Protein AF-A0A0C2GFQ8-F1 (afdb_monomer_lite)

Foldseek 3Di:
DDCVVPVCCVVCVCVPVVDDDDPLDPDDDPVVVVVVVVVVVVVVQLCDDQDPPDDPVSNVSSVVLVVLVPVVVCVVPVLVVLQVLQVQLQHACQQCPPNRDFDPDALLLSLLSNCQPPVQAQQQKGWDWAQDPVGSVDTAIEIEHGQALLRFLVQLVVPCPRPSNVVSLVVQLVVSVVSPGDNVSSNVLSVLLSVLSSQLSVQHDHPVVLPPVVLQFAKDQQLCVCVLQVLDNVVSNVCSNCPVPDDDDSRGIYTYGRSSSSNRVSVVRSPDPSSSSSNSSSSSSVSVVVVVSCVSPSD

Structure (mmCIF, N/CA/C/O backbone):
data_AF-A0A0C2GFQ8-F1
#
_entry.id   AF-A0A0C2GFQ8-F1
#
loop_
_atom_site.group_PDB
_atom_site.id
_atom_site.type_symbol
_atom_site.label_atom_id
_atom_site.label_alt_id
_atom_site.label_comp_id
_atom_site.label_asym_id
_atom_site.label_entity_id
_atom_site.label_seq_id
_atom_site.pdbx_PDB_ins_code
_atom_site.Cartn_x
_atom_site.Cartn_y
_atom_site.Cartn_z
_atom_site.occupancy
_atom_site.B_iso_or_equiv
_atom_site.auth_seq_id
_atom_site.auth_comp_id
_atom_site.auth_asym_id
_atom_site.auth_atom_id
_atom_site.pdbx_PDB_model_num
ATOM 1 N N . MET A 1 1 ? -6.581 -13.246 -45.628 1.00 82.62 1 MET A N 1
ATOM 2 C CA . MET A 1 1 ? -6.744 -11.824 -45.284 1.00 82.62 1 MET A CA 1
ATOM 3 C C . MET A 1 1 ? -5.742 -11.024 -46.081 1.00 82.62 1 MET A C 1
ATOM 5 O O . MET A 1 1 ? -4.607 -11.477 -46.188 1.00 82.62 1 MET A O 1
ATOM 9 N N . ASP A 1 2 ? -6.171 -9.918 -46.681 1.00 93.44 2 ASP A N 1
ATOM 10 C CA . ASP A 1 2 ? -5.283 -8.960 -47.343 1.00 93.44 2 ASP A CA 1
ATOM 11 C C . ASP A 1 2 ? -4.665 -8.033 -46.271 1.00 93.44 2 ASP A C 1
ATOM 13 O O . ASP A 1 2 ? -5.411 -7.505 -45.442 1.00 93.44 2 ASP A O 1
ATOM 17 N N . PRO A 1 3 ? -3.332 -7.838 -46.230 1.00 93.19 3 PRO A N 1
ATOM 18 C CA . PRO A 1 3 ? -2.692 -6.926 -45.278 1.00 93.19 3 PRO A CA 1
ATOM 19 C C . PRO A 1 3 ? -3.128 -5.458 -45.409 1.00 93.19 3 PRO A C 1
ATOM 21 O O . PRO A 1 3 ? -2.972 -4.710 -44.444 1.00 93.19 3 PRO A O 1
ATOM 24 N N . CYS A 1 4 ? -3.630 -5.027 -46.571 1.00 95.88 4 CYS A N 1
ATOM 25 C CA . CYS A 1 4 ? -4.141 -3.671 -46.782 1.00 95.88 4 CYS A CA 1
ATOM 26 C C . CYS A 1 4 ? -5.533 -3.452 -46.169 1.00 95.88 4 CYS A C 1
ATOM 28 O O . CYS A 1 4 ? -5.876 -2.307 -45.878 1.00 95.88 4 CYS A O 1
ATOM 30 N N . ASP A 1 5 ? -6.290 -4.529 -45.941 1.00 96.31 5 ASP A N 1
ATOM 31 C CA . ASP A 1 5 ? -7.620 -4.481 -45.327 1.00 96.31 5 ASP A CA 1
ATOM 32 C C . ASP A 1 5 ? -7.548 -4.699 -43.809 1.00 96.31 5 ASP A C 1
ATOM 34 O O . ASP A 1 5 ? -8.150 -3.953 -43.038 1.00 96.31 5 ASP A O 1
ATOM 38 N N . ASP A 1 6 ? -6.783 -5.704 -43.367 1.00 94.56 6 ASP A N 1
ATOM 39 C CA . ASP A 1 6 ? -6.563 -6.000 -41.950 1.00 94.56 6 ASP A CA 1
ATOM 40 C C . ASP A 1 6 ? -5.174 -6.615 -41.736 1.00 94.56 6 ASP A C 1
ATOM 42 O O . ASP A 1 6 ? -4.952 -7.831 -41.819 1.00 94.56 6 ASP A O 1
ATOM 46 N N . PHE A 1 7 ? -4.209 -5.743 -41.443 1.00 95.25 7 PHE A N 1
ATOM 47 C CA . PHE A 1 7 ? -2.838 -6.162 -41.183 1.00 95.25 7 PHE A CA 1
ATOM 48 C C . PHE A 1 7 ? -2.714 -7.032 -39.923 1.00 95.25 7 PHE A C 1
ATOM 50 O O . PHE A 1 7 ? -1.839 -7.902 -39.865 1.00 95.25 7 PHE A O 1
ATOM 57 N N . TYR A 1 8 ? -3.574 -6.821 -38.917 1.00 91.88 8 TYR A N 1
ATOM 58 C CA . TYR A 1 8 ? -3.540 -7.614 -37.692 1.00 91.88 8 TYR A CA 1
ATOM 59 C C . TYR A 1 8 ? -3.922 -9.058 -37.992 1.00 91.88 8 TYR A C 1
ATOM 61 O O . TYR A 1 8 ? -3.174 -9.963 -37.634 1.00 91.88 8 TYR A O 1
ATOM 69 N N . GLU A 1 9 ? -5.026 -9.291 -38.695 1.00 91.50 9 GLU A N 1
ATOM 70 C CA . GLU A 1 9 ? -5.472 -10.651 -38.996 1.00 91.50 9 GLU A CA 1
ATOM 71 C C . GLU A 1 9 ? -4.546 -11.345 -40.007 1.00 91.50 9 GLU A C 1
ATOM 73 O O . GLU A 1 9 ? -4.273 -12.540 -39.882 1.00 91.50 9 GLU A O 1
ATOM 78 N N . PHE A 1 10 ? -3.969 -10.596 -40.957 1.00 93.19 10 PHE A N 1
ATOM 79 C CA . PHE A 1 10 ? -2.916 -11.107 -41.841 1.00 93.19 10 PHE A CA 1
ATOM 80 C C . PHE A 1 10 ? -1.694 -11.624 -41.060 1.00 93.19 10 PHE A C 1
ATOM 82 O O . PHE A 1 10 ? -1.206 -12.723 -41.335 1.00 93.19 10 PHE A O 1
ATOM 89 N N . ALA A 1 11 ? -1.199 -10.854 -40.087 1.00 91.44 11 ALA A N 1
ATOM 90 C CA . ALA A 1 11 ? 0.017 -11.190 -39.345 1.00 91.44 11 ALA A CA 1
ATOM 91 C C . ALA A 1 11 ? -0.225 -12.144 -38.157 1.00 91.44 11 ALA A C 1
ATOM 93 O O . ALA A 1 11 ? 0.612 -12.999 -37.859 1.00 91.44 11 ALA A O 1
ATOM 94 N N . CYS A 1 12 ? -1.356 -11.995 -37.468 1.00 88.75 12 CYS A N 1
ATOM 95 C CA . CYS A 1 12 ? -1.638 -12.590 -36.161 1.00 88.75 12 CYS A CA 1
ATOM 96 C C . CYS A 1 12 ? -2.892 -13.471 -36.131 1.00 88.75 12 CYS A C 1
ATOM 98 O O . CYS A 1 12 ? -3.077 -14.158 -35.128 1.00 88.75 12 CYS A O 1
ATOM 100 N N . GLY A 1 13 ? -3.723 -13.518 -37.178 1.00 86.31 13 GLY A N 1
ATOM 101 C CA . GLY A 1 13 ? -5.008 -14.241 -37.148 1.00 86.31 13 GLY A CA 1
ATOM 102 C C . GLY A 1 13 ? -4.874 -15.724 -36.787 1.00 86.31 13 GLY A C 1
ATOM 103 O O . GLY A 1 13 ? -5.677 -16.297 -36.054 1.00 86.31 13 GLY A O 1
ATOM 104 N N . ASN A 1 14 ? -3.751 -16.341 -37.166 1.00 85.69 14 ASN A N 1
ATOM 105 C CA . ASN A 1 14 ? -3.448 -17.731 -36.815 1.00 85.69 14 ASN A CA 1
ATOM 106 C C . ASN A 1 14 ? -2.890 -17.934 -35.392 1.00 85.69 14 ASN A C 1
ATOM 108 O O . ASN A 1 14 ? -2.763 -19.075 -34.941 1.00 85.69 14 ASN A O 1
ATOM 112 N N . TYR A 1 15 ? -2.528 -16.869 -34.671 1.00 82.44 15 TYR A N 1
ATOM 113 C CA . TYR A 1 15 ? -1.931 -16.961 -33.334 1.00 82.44 15 TYR A CA 1
ATOM 114 C C . TYR A 1 15 ? -2.913 -17.547 -32.310 1.00 82.44 15 TYR A C 1
ATOM 116 O O . TYR A 1 15 ? -2.527 -18.412 -31.519 1.00 82.44 15 TYR A O 1
ATOM 124 N N . GLY A 1 16 ? -4.180 -17.116 -32.354 1.00 69.88 16 GLY A N 1
ATOM 125 C CA . GLY A 1 16 ? -5.238 -17.595 -31.459 1.00 69.88 16 GLY A CA 1
ATOM 126 C C . GLY A 1 16 ? -5.739 -19.005 -31.787 1.00 69.88 16 GLY A C 1
ATOM 127 O O . GLY A 1 16 ? -6.073 -19.757 -30.875 1.00 69.88 16 GLY A O 1
ATOM 128 N N . LEU A 1 17 ? -5.717 -19.403 -33.067 1.00 68.88 17 LEU A N 1
ATOM 129 C CA . LEU A 1 17 ? -6.305 -20.667 -33.545 1.00 68.88 17 LEU A CA 1
ATOM 130 C C . LEU A 1 17 ? -5.652 -21.928 -32.955 1.00 68.88 17 LEU A C 1
ATOM 132 O O . LEU A 1 17 ? -6.301 -22.962 -32.849 1.00 68.88 17 LEU A O 1
ATOM 136 N N . ASN A 1 18 ? -4.388 -21.844 -32.530 1.00 60.41 18 ASN A N 1
ATOM 137 C CA . ASN A 1 18 ? -3.635 -22.981 -31.985 1.00 60.41 18 ASN A CA 1
ATOM 138 C C . ASN A 1 18 ? -3.271 -22.821 -30.500 1.00 60.41 18 ASN A C 1
ATOM 140 O O . ASN A 1 18 ? -2.428 -23.558 -29.978 1.00 60.41 18 ASN A O 1
ATOM 144 N N . ARG A 1 19 ? -3.835 -21.821 -29.810 1.00 66.06 19 ARG A N 1
ATOM 145 C CA . ARG A 1 19 ? -3.417 -21.446 -28.454 1.00 66.06 19 ARG A CA 1
ATOM 146 C C . ARG A 1 19 ? -4.612 -21.053 -27.596 1.00 66.06 19 ARG A C 1
ATOM 148 O O . ARG A 1 19 ? -4.921 -19.877 -27.457 1.00 66.06 19 ARG A O 1
ATOM 155 N N . ASN A 1 20 ? -5.201 -22.041 -26.923 1.00 71.31 20 ASN A N 1
ATOM 156 C CA . ASN A 1 20 ? -6.207 -21.784 -25.893 1.00 71.31 20 ASN A CA 1
ATOM 157 C C . ASN A 1 20 ? -5.638 -20.860 -24.806 1.00 71.31 20 ASN A C 1
ATOM 159 O O . ASN A 1 20 ? -4.473 -20.998 -24.400 1.00 71.31 20 ASN A O 1
ATOM 163 N N . LEU A 1 21 ? -6.467 -19.920 -24.350 1.00 74.44 21 LEU A N 1
ATOM 164 C CA . LEU A 1 21 ? -6.204 -19.111 -23.167 1.00 74.44 21 LEU A CA 1
ATOM 165 C C . LEU A 1 21 ? -6.321 -20.029 -21.938 1.00 74.44 21 LEU A C 1
ATOM 167 O O . LEU A 1 21 ? -7.395 -20.589 -21.714 1.00 74.44 21 LEU A O 1
ATOM 171 N N . PRO A 1 22 ? -5.239 -20.260 -21.171 1.00 72.56 22 PRO A N 1
ATOM 172 C CA . PRO A 1 22 ? -5.330 -21.054 -19.951 1.00 72.56 22 PRO A CA 1
ATOM 173 C C . PRO A 1 22 ? -6.287 -20.398 -18.954 1.00 72.56 22 PRO A C 1
ATOM 175 O O . PRO A 1 22 ? -6.273 -19.178 -18.823 1.00 72.56 22 PRO A O 1
ATOM 178 N N . ALA A 1 23 ? -7.041 -21.196 -18.192 1.00 73.25 23 ALA A N 1
ATOM 179 C CA . ALA A 1 23 ? -7.966 -20.682 -17.175 1.00 73.25 23 ALA A CA 1
ATOM 180 C C . ALA A 1 23 ? -7.279 -19.801 -16.111 1.00 73.25 23 ALA A C 1
ATOM 182 O O . ALA A 1 23 ? -7.913 -18.935 -15.522 1.00 73.25 23 ALA A O 1
ATOM 183 N N . SER A 1 24 ? -5.975 -19.994 -15.892 1.00 71.44 24 SER A N 1
ATOM 184 C CA . SER A 1 24 ? -5.165 -19.205 -14.960 1.00 71.44 24 SER A CA 1
ATOM 185 C C . SER A 1 24 ? -4.682 -17.860 -15.512 1.00 71.44 24 SER A C 1
ATOM 187 O O . SER A 1 24 ? -4.006 -17.126 -14.793 1.00 71.44 24 SER A O 1
ATOM 189 N N . LYS A 1 25 ? -4.963 -17.521 -16.780 1.00 68.88 25 LYS A N 1
ATOM 190 C CA . LYS A 1 25 ? -4.479 -16.283 -17.405 1.00 68.88 25 LYS A CA 1
ATOM 191 C C . LYS A 1 25 ? -5.630 -15.445 -17.961 1.00 68.88 25 LYS A C 1
ATOM 193 O O . LYS A 1 25 ? -6.408 -15.957 -18.759 1.00 68.88 25 LYS A O 1
ATOM 198 N N . PRO A 1 26 ? -5.693 -14.140 -17.638 1.00 70.62 26 PRO A N 1
ATOM 199 C CA . PRO A 1 26 ? -6.724 -13.254 -18.177 1.00 70.62 26 PRO A CA 1
ATOM 200 C C . PRO A 1 26 ? -6.470 -12.883 -19.647 1.00 70.62 26 PRO A C 1
ATOM 202 O O . PRO A 1 26 ? -7.397 -12.521 -20.362 1.00 70.62 26 PRO A O 1
ATOM 205 N N . LEU A 1 27 ? -5.215 -12.967 -20.107 1.00 74.50 27 LEU A N 1
ATOM 206 C CA . LEU A 1 27 ? -4.805 -12.627 -21.468 1.00 74.50 27 LEU A CA 1
ATOM 207 C C . LEU A 1 27 ? -3.609 -13.485 -21.903 1.00 74.50 27 LEU A C 1
ATOM 209 O O . LEU A 1 27 ? -2.791 -13.905 -21.079 1.00 74.50 27 LEU A O 1
ATOM 213 N N . ARG A 1 28 ? -3.477 -13.717 -23.214 1.00 77.00 28 ARG A N 1
ATOM 214 C CA . ARG A 1 28 ? -2.318 -14.382 -23.816 1.00 77.00 28 ARG A CA 1
ATOM 215 C C . ARG A 1 28 ? -1.833 -13.631 -25.052 1.00 77.00 28 ARG A C 1
ATOM 217 O O . ARG A 1 28 ? -2.548 -13.499 -26.033 1.00 77.00 28 ARG A O 1
ATOM 224 N N . HIS A 1 29 ? -0.575 -13.215 -25.025 1.00 82.31 29 HIS A N 1
ATOM 225 C CA . HIS A 1 29 ? 0.145 -12.585 -26.138 1.00 82.31 29 HIS A CA 1
ATOM 226 C C . HIS A 1 29 ? 1.604 -13.068 -26.175 1.00 82.31 29 HIS A C 1
ATOM 228 O O . HIS A 1 29 ? 2.063 -13.751 -25.256 1.00 82.31 29 HIS A O 1
ATOM 234 N N . THR A 1 30 ? 2.349 -12.727 -27.226 1.00 85.62 30 THR A N 1
ATOM 235 C CA . THR A 1 30 ? 3.708 -13.249 -27.464 1.00 85.62 30 THR A CA 1
ATOM 236 C C . THR A 1 30 ? 4.657 -12.997 -26.291 1.00 85.62 30 THR A C 1
ATOM 238 O O . THR A 1 30 ? 5.363 -13.912 -25.872 1.00 85.62 30 THR A O 1
ATOM 241 N N . ILE A 1 31 ? 4.614 -11.804 -25.688 1.00 85.94 31 ILE A N 1
ATOM 242 C CA . ILE A 1 31 ? 5.404 -11.478 -24.487 1.00 85.94 31 ILE A CA 1
ATOM 243 C C . ILE A 1 31 ? 5.050 -12.418 -23.321 1.00 85.94 31 ILE A C 1
ATOM 245 O O . ILE A 1 31 ? 5.955 -12.955 -22.688 1.00 85.94 31 ILE A O 1
ATOM 249 N N . SER A 1 32 ? 3.763 -12.705 -23.084 1.00 82.69 32 SER A N 1
ATOM 250 C CA . SER A 1 32 ? 3.337 -13.630 -22.019 1.00 82.69 32 SER A CA 1
ATOM 251 C C . SER A 1 32 ? 3.800 -15.077 -22.259 1.00 82.69 32 SER A C 1
ATOM 253 O O . SER A 1 32 ? 4.067 -15.817 -21.309 1.00 82.69 32 SER A O 1
ATOM 255 N N . ASP A 1 33 ? 3.929 -15.489 -23.526 1.00 84.69 33 ASP A N 1
ATOM 256 C CA . ASP A 1 33 ? 4.462 -16.803 -23.895 1.00 84.69 33 ASP A CA 1
ATOM 257 C C . ASP A 1 33 ? 5.981 -16.869 -23.684 1.00 84.69 33 ASP A C 1
ATOM 259 O O . ASP A 1 33 ? 6.489 -17.877 -23.188 1.00 84.69 33 ASP A O 1
ATOM 263 N N . VAL A 1 34 ? 6.707 -15.797 -24.023 1.00 88.75 34 VAL A N 1
ATOM 264 C CA . VAL A 1 34 ? 8.148 -15.674 -23.752 1.00 88.75 34 VAL A CA 1
ATOM 265 C C . VAL A 1 34 ? 8.408 -15.685 -22.246 1.00 88.75 34 VAL A C 1
ATOM 267 O O . VAL A 1 34 ? 9.222 -16.482 -21.785 1.00 88.75 34 VAL A O 1
ATOM 270 N N . GLN A 1 35 ? 7.663 -14.891 -21.474 1.00 87.12 35 GLN A N 1
ATOM 271 C CA . GLN A 1 35 ? 7.734 -14.876 -20.010 1.00 87.12 35 GLN A CA 1
ATOM 272 C C . GLN A 1 35 ? 7.444 -16.258 -19.418 1.00 87.12 35 GLN A C 1
ATOM 274 O O . GLN A 1 35 ? 8.189 -16.728 -18.570 1.00 87.12 35 GLN A O 1
ATOM 279 N N . SER A 1 36 ? 6.425 -16.968 -19.912 1.00 85.50 36 SER A N 1
ATOM 280 C CA . SER A 1 36 ? 6.126 -18.322 -19.428 1.00 85.50 36 SER A CA 1
ATOM 281 C C . SER A 1 36 ? 7.261 -19.314 -19.699 1.00 85.50 36 SER A C 1
ATOM 283 O O . SER A 1 36 ? 7.550 -20.165 -18.859 1.00 85.50 36 SER A O 1
ATOM 285 N N . ARG A 1 37 ? 7.925 -19.223 -20.858 1.00 89.50 37 ARG A N 1
ATOM 286 C CA . ARG A 1 37 ? 9.097 -20.062 -21.162 1.00 89.50 37 ARG A CA 1
ATOM 287 C C . ARG A 1 37 ? 10.279 -19.720 -20.258 1.00 89.50 37 ARG A C 1
ATOM 289 O O . ARG A 1 37 ? 10.912 -20.640 -19.747 1.00 89.50 37 ARG A O 1
ATOM 296 N N . LEU A 1 38 ? 10.534 -18.431 -20.040 1.00 93.38 38 LEU A N 1
ATOM 297 C CA . LEU A 1 38 ? 11.571 -17.959 -19.127 1.00 93.38 38 LEU A CA 1
ATOM 298 C C . LEU A 1 38 ? 11.311 -18.452 -17.698 1.00 93.38 38 LEU A C 1
ATOM 300 O O . LEU A 1 38 ? 12.186 -19.076 -17.109 1.00 93.38 38 LEU A O 1
ATOM 304 N N . ASN A 1 39 ? 10.094 -18.278 -17.179 1.00 91.06 39 ASN A N 1
ATOM 305 C CA . ASN A 1 39 ? 9.716 -18.720 -15.836 1.00 91.06 39 ASN A CA 1
ATOM 306 C C . ASN A 1 39 ? 9.907 -20.228 -15.648 1.00 91.06 39 ASN A C 1
ATOM 308 O O . ASN A 1 39 ? 10.381 -20.653 -14.601 1.00 91.06 39 ASN A O 1
ATOM 312 N N . LYS A 1 40 ? 9.628 -21.049 -16.671 1.00 92.50 40 LYS A N 1
ATOM 313 C CA . LYS A 1 40 ? 9.911 -22.495 -16.620 1.00 92.50 40 LYS A CA 1
ATOM 314 C C . LYS A 1 40 ? 11.404 -22.801 -16.497 1.00 92.50 40 LYS A C 1
ATOM 316 O O . LYS A 1 40 ? 11.774 -23.706 -15.754 1.00 92.50 40 LYS A O 1
ATOM 321 N N . GLN A 1 41 ? 12.256 -22.062 -17.206 1.00 95.69 41 GLN A N 1
ATOM 322 C CA . GLN A 1 41 ? 13.710 -22.218 -17.100 1.00 95.69 41 GLN A CA 1
ATOM 323 C C . GLN A 1 41 ? 14.213 -21.767 -15.725 1.00 95.69 41 GLN A C 1
ATOM 325 O O . GLN A 1 41 ? 14.946 -22.506 -15.074 1.00 95.69 41 GLN A O 1
ATOM 330 N N . VAL A 1 42 ? 13.759 -20.604 -15.250 1.00 95.38 42 VAL A N 1
ATOM 331 C CA . VAL A 1 42 ? 14.098 -20.078 -13.919 1.00 95.38 42 VAL A CA 1
ATOM 332 C C . VAL A 1 42 ? 13.644 -21.043 -12.824 1.00 95.38 42 VAL A C 1
ATOM 334 O O . VAL A 1 42 ? 14.446 -21.403 -11.968 1.00 95.38 42 VAL A O 1
ATOM 337 N N . LYS A 1 43 ? 12.408 -21.552 -12.895 1.00 95.00 43 LYS A N 1
ATOM 338 C CA . LYS A 1 43 ? 11.891 -22.595 -11.996 1.00 95.00 43 LYS A CA 1
ATOM 339 C C . LYS A 1 43 ? 12.800 -23.819 -11.977 1.00 95.00 43 LYS A C 1
ATOM 341 O O . LYS A 1 43 ? 13.178 -24.272 -10.902 1.00 95.00 43 LYS A O 1
ATOM 346 N N . SER A 1 44 ? 13.196 -24.322 -13.147 1.00 95.69 44 SER A N 1
ATOM 347 C CA . SER A 1 44 ? 14.098 -25.474 -13.232 1.00 95.69 44 SER A CA 1
ATOM 348 C C . SER A 1 44 ? 15.431 -25.222 -12.529 1.00 95.69 44 SER A C 1
ATOM 350 O O . SER A 1 44 ? 15.946 -26.142 -11.906 1.00 95.69 44 SER A O 1
ATOM 352 N N . ILE A 1 45 ? 15.983 -24.008 -12.615 1.00 95.19 45 ILE A N 1
ATOM 353 C CA . ILE A 1 45 ? 17.235 -23.631 -11.943 1.00 95.19 45 ILE A CA 1
ATOM 354 C C . ILE A 1 45 ? 17.024 -23.532 -10.426 1.00 95.19 45 ILE A C 1
ATOM 356 O O . ILE A 1 45 ? 17.827 -24.059 -9.657 1.00 95.19 45 ILE A O 1
ATOM 360 N N . LEU A 1 46 ? 15.932 -22.901 -9.984 1.00 96.31 46 LEU A N 1
ATOM 361 C CA . LEU A 1 46 ? 15.630 -22.697 -8.563 1.00 96.31 46 LEU A CA 1
ATOM 362 C C . LEU A 1 46 ? 15.305 -24.005 -7.816 1.00 96.31 46 LEU A C 1
ATOM 364 O O . LEU A 1 46 ? 15.520 -24.099 -6.608 1.00 96.31 46 LEU A O 1
ATOM 368 N N . GLN A 1 47 ? 14.824 -25.028 -8.529 1.00 95.50 47 GLN A N 1
ATOM 369 C CA . GLN A 1 47 ? 14.546 -26.362 -7.980 1.00 95.50 47 GLN A CA 1
ATOM 370 C C . GLN A 1 47 ? 15.764 -27.291 -7.945 1.00 95.50 47 GLN A C 1
ATOM 372 O O . GLN A 1 47 ? 15.679 -28.377 -7.372 1.00 95.50 47 GLN A O 1
ATOM 377 N N . MET A 1 48 ? 16.895 -26.904 -8.542 1.00 95.38 48 MET A N 1
ATOM 378 C CA . MET A 1 48 ? 18.115 -27.702 -8.429 1.00 95.38 48 MET A CA 1
ATOM 379 C C . MET A 1 48 ? 18.574 -27.779 -6.965 1.00 95.38 48 MET A C 1
ATOM 381 O O . MET A 1 48 ? 18.369 -26.820 -6.211 1.00 95.38 48 MET A O 1
ATOM 385 N N . PRO A 1 49 ? 19.264 -28.867 -6.565 1.00 96.25 49 PRO A N 1
ATOM 386 C CA . PRO A 1 49 ? 19.899 -28.942 -5.258 1.00 96.25 49 PRO A CA 1
ATOM 387 C C . PRO A 1 49 ? 20.770 -27.711 -4.991 1.00 96.25 49 PRO A C 1
ATOM 389 O O . PRO A 1 49 ? 21.420 -27.176 -5.898 1.00 96.25 49 PRO A O 1
ATOM 392 N N . ILE A 1 50 ? 20.752 -27.255 -3.744 1.00 96.62 50 ILE A N 1
ATOM 393 C CA . ILE A 1 50 ? 21.612 -26.172 -3.273 1.00 96.62 50 ILE A CA 1
ATOM 394 C C . ILE A 1 50 ? 22.983 -26.783 -2.989 1.00 96.62 50 ILE A C 1
ATOM 396 O O . ILE A 1 50 ? 23.077 -27.712 -2.189 1.00 96.62 50 ILE A O 1
ATOM 400 N N . LEU A 1 51 ? 24.031 -26.289 -3.652 1.00 96.50 51 LEU A N 1
ATOM 401 C CA . LEU A 1 51 ? 25.396 -26.792 -3.466 1.00 96.50 51 LEU A CA 1
ATOM 402 C C . LEU A 1 51 ? 26.230 -25.794 -2.657 1.00 96.50 51 LEU A C 1
ATOM 404 O O . LEU A 1 51 ? 26.152 -24.581 -2.861 1.00 96.50 51 LEU A O 1
ATOM 408 N N . ASP A 1 52 ? 27.100 -26.297 -1.783 1.00 94.31 52 ASP A N 1
ATOM 409 C CA . ASP A 1 52 ? 27.970 -25.449 -0.952 1.00 94.31 52 ASP A CA 1
ATOM 410 C C . ASP A 1 52 ? 28.958 -24.607 -1.774 1.00 94.31 52 ASP A C 1
ATOM 412 O O . ASP A 1 52 ? 29.425 -23.561 -1.321 1.00 94.31 52 ASP A O 1
ATOM 416 N N . THR A 1 53 ? 29.241 -25.030 -3.007 1.00 96.38 53 THR A N 1
ATOM 417 C CA . THR A 1 53 ? 30.113 -24.329 -3.958 1.00 96.38 53 THR A CA 1
ATOM 418 C C . THR A 1 53 ? 29.446 -23.138 -4.650 1.00 96.38 53 THR A C 1
ATOM 420 O O . THR A 1 53 ? 30.146 -22.344 -5.276 1.00 96.38 53 THR A O 1
ATOM 423 N N . GLU A 1 54 ? 28.121 -22.989 -4.557 1.00 95.38 54 GLU A N 1
ATOM 424 C CA . GLU A 1 54 ? 27.384 -21.883 -5.184 1.00 95.38 54 GLU A CA 1
ATOM 425 C C . GLU A 1 54 ? 27.615 -20.548 -4.470 1.00 95.38 54 GLU A C 1
ATOM 427 O O . GLU A 1 54 ? 28.087 -20.487 -3.331 1.00 95.38 54 GLU A O 1
ATOM 432 N N . SER A 1 55 ? 27.261 -19.442 -5.128 1.00 97.06 55 SER A N 1
ATOM 433 C CA . SER A 1 55 ? 27.318 -18.139 -4.475 1.00 97.06 55 SER A CA 1
ATOM 434 C C . SER A 1 55 ? 26.294 -18.058 -3.337 1.00 97.06 55 SER A C 1
ATOM 436 O O . SER A 1 55 ? 25.250 -18.715 -3.346 1.00 97.06 55 SER A O 1
ATOM 438 N N . LYS A 1 56 ? 26.555 -17.195 -2.346 1.00 97.06 56 LYS A N 1
ATOM 439 C CA . LYS A 1 56 ? 25.603 -16.938 -1.252 1.00 97.06 56 LYS A CA 1
ATOM 440 C C . LYS A 1 56 ? 24.220 -16.522 -1.779 1.00 97.06 56 LYS A C 1
ATOM 442 O O . LYS A 1 56 ? 23.212 -16.874 -1.171 1.00 97.06 56 LYS A O 1
ATOM 447 N N . TRP A 1 57 ? 24.182 -15.776 -2.881 1.00 96.25 57 TRP A N 1
ATOM 448 C CA . TRP A 1 57 ? 22.956 -15.235 -3.464 1.00 96.25 57 TRP A CA 1
ATOM 449 C C . TRP A 1 57 ? 22.134 -16.311 -4.168 1.00 96.25 57 TRP A C 1
ATOM 451 O O . TRP A 1 57 ? 20.922 -16.358 -3.975 1.00 96.25 57 TRP A O 1
ATOM 461 N N . ASP A 1 58 ? 22.788 -17.224 -4.886 1.00 95.75 58 ASP A N 1
ATOM 462 C CA . ASP A 1 58 ? 22.106 -18.344 -5.545 1.00 95.75 58 ASP A CA 1
ATOM 463 C C . ASP A 1 58 ? 21.502 -19.295 -4.513 1.00 95.75 58 ASP A C 1
ATOM 465 O O . ASP A 1 58 ? 20.335 -19.675 -4.623 1.00 95.75 58 ASP A O 1
ATOM 469 N N . ARG A 1 59 ? 22.260 -19.612 -3.452 1.00 96.69 59 ARG A N 1
ATOM 470 C CA . ARG A 1 59 ? 21.749 -20.427 -2.343 1.00 96.69 59 ARG A CA 1
ATOM 471 C C . ARG A 1 59 ? 20.542 -19.778 -1.669 1.00 96.69 59 ARG A C 1
ATOM 473 O O . ARG A 1 59 ? 19.581 -20.473 -1.352 1.00 96.69 59 ARG A O 1
ATOM 480 N N . LEU A 1 60 ? 20.579 -18.459 -1.465 1.00 96.38 60 LEU A N 1
ATOM 481 C CA . LEU A 1 60 ? 19.460 -17.714 -0.889 1.00 96.38 60 LEU A CA 1
ATOM 482 C C . LEU A 1 60 ? 18.228 -17.758 -1.802 1.00 96.38 60 LEU A C 1
ATOM 484 O O . LEU A 1 60 ? 17.141 -18.066 -1.323 1.00 96.38 60 LEU A O 1
ATOM 488 N N . ALA A 1 61 ? 18.393 -17.490 -3.099 1.00 96.00 61 ALA A N 1
ATOM 489 C CA . ALA A 1 61 ? 17.294 -17.495 -4.062 1.00 96.00 61 ALA A CA 1
ATOM 490 C C . ALA A 1 61 ? 16.639 -18.880 -4.177 1.00 96.00 61 ALA A C 1
ATOM 492 O O . ALA A 1 61 ? 15.415 -18.995 -4.094 1.00 96.00 61 ALA A O 1
ATOM 493 N N . LYS A 1 62 ? 17.449 -19.941 -4.295 1.00 96.75 62 LYS A N 1
ATOM 494 C CA . LYS A 1 62 ? 16.973 -21.332 -4.301 1.00 96.75 62 LYS A CA 1
ATOM 495 C C . LYS A 1 62 ? 16.270 -21.700 -2.999 1.00 96.75 62 LYS A C 1
ATOM 497 O O . LYS A 1 62 ? 15.164 -22.227 -3.036 1.00 96.75 62 LYS A O 1
ATOM 502 N N . GLY A 1 63 ? 16.886 -21.397 -1.854 1.00 96.00 63 GLY A N 1
ATOM 503 C CA . GLY A 1 63 ? 16.321 -21.706 -0.541 1.00 96.00 63 GLY A CA 1
ATOM 504 C C . GLY A 1 63 ? 14.986 -21.004 -0.302 1.00 96.00 63 GLY A C 1
ATOM 505 O O . GLY A 1 63 ? 14.045 -21.628 0.182 1.00 96.00 63 GLY A O 1
ATOM 506 N N . TYR A 1 64 ? 14.876 -19.736 -0.704 1.00 94.44 64 TYR A N 1
ATOM 507 C CA . TYR A 1 64 ? 13.623 -18.987 -0.637 1.00 94.44 64 TYR A CA 1
ATOM 508 C C . TYR A 1 64 ? 12.543 -19.614 -1.527 1.00 94.44 64 TYR A C 1
ATOM 510 O O . TYR A 1 64 ? 11.445 -19.888 -1.053 1.00 94.44 64 TYR A O 1
ATOM 518 N N . TYR A 1 65 ? 12.871 -19.930 -2.785 1.00 94.38 65 TYR A N 1
ATOM 519 C CA . TYR A 1 65 ? 11.932 -20.575 -3.706 1.00 94.38 65 TYR A CA 1
ATOM 520 C C . TYR A 1 65 ? 11.450 -21.938 -3.195 1.00 94.38 65 TYR A C 1
ATOM 522 O O . TYR A 1 65 ? 10.259 -22.226 -3.229 1.00 94.38 65 TYR A O 1
ATOM 530 N N . GLN A 1 66 ? 12.358 -22.767 -2.676 1.00 93.50 66 GLN A N 1
ATOM 531 C CA . GLN A 1 66 ? 12.017 -24.079 -2.120 1.00 93.50 66 GLN A CA 1
ATOM 532 C C . GLN A 1 66 ? 11.118 -23.961 -0.886 1.00 93.50 66 GLN A C 1
ATOM 534 O O . GLN A 1 66 ? 10.199 -24.758 -0.740 1.00 93.50 66 GLN A O 1
ATOM 539 N N . LYS A 1 67 ? 11.313 -22.935 -0.045 1.00 91.38 67 LYS A N 1
ATOM 540 C CA . LYS A 1 67 ? 10.404 -22.638 1.071 1.00 91.38 67 LYS A CA 1
ATOM 541 C C . LYS A 1 67 ? 9.006 -22.222 0.611 1.00 91.38 67 LYS A C 1
ATOM 543 O O . LYS A 1 67 ? 8.045 -22.564 1.284 1.00 91.38 67 LYS A O 1
ATOM 548 N N . CYS A 1 68 ? 8.872 -21.546 -0.531 1.00 90.62 68 CYS A N 1
ATOM 549 C CA . CYS A 1 68 ? 7.560 -21.233 -1.106 1.00 90.62 68 CYS A CA 1
ATOM 550 C C . CYS A 1 68 ? 6.810 -22.467 -1.637 1.00 90.62 68 CYS A C 1
ATOM 552 O O . CYS A 1 68 ? 5.594 -22.402 -1.772 1.00 90.62 68 CYS A O 1
ATOM 554 N N . LEU A 1 69 ? 7.514 -23.559 -1.958 1.00 90.69 69 LEU A N 1
ATOM 555 C CA . LEU A 1 69 ? 6.910 -24.811 -2.436 1.00 90.69 69 LEU A CA 1
ATOM 556 C C . LEU A 1 69 ? 6.499 -25.767 -1.307 1.00 90.69 69 LEU A C 1
ATOM 558 O O . LEU A 1 69 ? 5.874 -26.788 -1.579 1.00 90.69 69 LEU A O 1
ATOM 562 N N . ASP A 1 70 ? 6.886 -25.475 -0.066 1.00 92.31 70 ASP A N 1
ATOM 563 C CA . ASP A 1 70 ? 6.596 -26.300 1.107 1.00 92.31 70 ASP A CA 1
ATOM 564 C C . ASP A 1 70 ? 5.173 -26.008 1.617 1.00 92.31 70 ASP A C 1
ATOM 566 O O . ASP A 1 70 ? 4.964 -25.271 2.584 1.00 92.31 70 ASP A O 1
ATOM 570 N N . GLU A 1 71 ? 4.180 -26.530 0.892 1.00 90.75 71 GLU A N 1
ATOM 571 C CA . GLU A 1 71 ? 2.756 -26.342 1.204 1.00 90.75 71 GLU A CA 1
ATOM 572 C C . GLU A 1 71 ? 2.380 -26.958 2.561 1.00 90.75 71 GLU A C 1
ATOM 574 O O . GLU A 1 71 ? 1.587 -26.370 3.291 1.00 90.75 71 GLU A O 1
ATOM 579 N N . ASP A 1 72 ? 3.000 -28.075 2.953 1.00 92.69 72 ASP A N 1
ATOM 580 C CA . ASP A 1 72 ? 2.751 -28.722 4.248 1.00 92.69 72 ASP A CA 1
ATOM 581 C C . ASP A 1 72 ? 3.150 -27.810 5.421 1.00 92.69 72 ASP A C 1
ATOM 583 O O . ASP A 1 72 ? 2.403 -27.652 6.394 1.00 92.69 72 ASP A O 1
ATOM 587 N N . GLU A 1 73 ? 4.321 -27.170 5.336 1.00 90.69 73 GLU A N 1
ATOM 588 C CA . GLU A 1 73 ? 4.759 -26.201 6.342 1.00 90.69 73 GLU A CA 1
ATOM 589 C C . GLU A 1 73 ? 3.862 -24.958 6.355 1.00 90.69 73 GLU A C 1
ATOM 591 O O . GLU A 1 73 ? 3.551 -24.426 7.430 1.00 90.69 73 GLU A O 1
ATOM 596 N N . LEU A 1 74 ? 3.417 -24.504 5.181 1.00 88.00 74 LEU A N 1
ATOM 597 C CA . LEU A 1 74 ? 2.507 -23.370 5.063 1.00 88.00 74 LEU A CA 1
ATOM 598 C C . LEU A 1 74 ? 1.147 -23.662 5.705 1.00 88.00 74 LEU A C 1
ATOM 600 O O . LEU A 1 74 ? 0.679 -22.850 6.499 1.00 88.00 74 LEU A O 1
ATOM 604 N N . GLU A 1 75 ? 0.535 -24.810 5.429 1.00 88.75 75 GLU A N 1
ATOM 605 C CA . GLU A 1 75 ? -0.739 -25.211 6.041 1.00 88.75 75 GLU A CA 1
ATOM 606 C C . GLU A 1 75 ? -0.609 -25.339 7.565 1.00 88.75 75 GLU A C 1
ATOM 608 O O . GLU A 1 75 ? -1.504 -24.962 8.326 1.00 88.75 75 GLU A O 1
ATOM 613 N N . ARG A 1 76 ? 0.553 -25.800 8.041 1.00 91.19 76 ARG A N 1
ATOM 614 C CA . ARG A 1 76 ? 0.835 -25.943 9.472 1.00 91.19 76 ARG A CA 1
ATOM 615 C C . ARG A 1 76 ? 1.055 -24.608 10.192 1.00 91.19 76 ARG A C 1
ATOM 617 O O . ARG A 1 76 ? 0.740 -24.509 11.379 1.00 91.19 76 ARG A O 1
ATOM 624 N N . THR A 1 77 ? 1.644 -23.606 9.532 1.00 90.31 77 THR A N 1
ATOM 625 C CA . THR A 1 77 ? 2.161 -22.389 10.201 1.00 90.31 77 THR A CA 1
ATOM 626 C C . THR A 1 77 ? 1.562 -21.070 9.715 1.00 90.31 77 THR A C 1
ATOM 628 O O . THR A 1 77 ? 1.585 -20.089 10.460 1.00 90.31 77 THR A O 1
ATOM 631 N N . GLY A 1 78 ? 0.993 -21.026 8.511 1.00 87.62 78 GLY A N 1
ATOM 632 C CA . GLY A 1 78 ? 0.613 -19.796 7.814 1.00 87.62 78 GLY A CA 1
ATOM 633 C C . GLY A 1 78 ? -0.409 -18.954 8.571 1.00 87.62 78 GLY A C 1
ATOM 634 O O . GLY A 1 78 ? -0.242 -17.741 8.701 1.00 87.62 78 GLY A O 1
ATOM 635 N N . LEU A 1 79 ? -1.427 -19.595 9.154 1.00 88.50 79 LEU A N 1
ATOM 636 C CA . LEU A 1 79 ? -2.435 -18.910 9.968 1.00 88.50 79 LEU A CA 1
ATOM 637 C C . LEU A 1 79 ? -1.814 -18.213 11.187 1.00 88.50 79 LEU A C 1
ATOM 639 O O . LEU A 1 79 ? -2.154 -17.070 11.496 1.00 88.50 79 LEU A O 1
ATOM 643 N N . THR A 1 80 ? -0.907 -18.902 11.879 1.00 91.56 80 THR A N 1
ATOM 644 C CA . THR A 1 80 ? -0.209 -18.366 13.052 1.00 91.56 80 THR A CA 1
ATOM 645 C C . THR A 1 80 ? 0.700 -17.211 12.648 1.00 91.56 80 THR A C 1
ATOM 647 O O . THR A 1 80 ? 0.630 -16.151 13.261 1.00 91.56 80 THR A O 1
ATOM 650 N N . ALA A 1 81 ? 1.464 -17.367 11.563 1.00 91.12 81 ALA A N 1
ATOM 651 C CA . ALA A 1 81 ? 2.363 -16.331 11.064 1.00 91.12 81 ALA A CA 1
ATOM 652 C C . ALA A 1 81 ? 1.618 -15.032 10.708 1.00 91.12 81 ALA A C 1
ATOM 654 O O . ALA A 1 81 ? 2.049 -13.947 11.096 1.00 91.12 81 ALA A O 1
ATOM 655 N N . ILE A 1 82 ? 0.465 -15.120 10.029 1.00 90.62 82 ILE A N 1
ATOM 656 C CA . ILE A 1 82 ? -0.344 -13.931 9.702 1.00 90.62 82 ILE A CA 1
ATOM 657 C C . ILE A 1 82 ? -0.851 -13.243 10.974 1.00 90.62 82 ILE A C 1
ATOM 659 O O . ILE A 1 82 ? -0.790 -12.016 11.066 1.00 90.62 82 ILE A O 1
ATOM 663 N N . LYS A 1 83 ? -1.325 -14.006 11.966 1.00 91.81 83 LYS A N 1
ATOM 664 C CA . LYS A 1 83 ? -1.787 -13.442 13.246 1.00 91.81 83 LYS A CA 1
ATOM 665 C C . LYS A 1 83 ? -0.665 -12.730 13.992 1.00 91.81 83 LYS A C 1
ATOM 667 O O . LYS A 1 83 ? -0.867 -11.612 14.454 1.00 91.81 83 LYS A O 1
ATOM 672 N N . GLU A 1 84 ? 0.518 -13.332 14.041 1.00 92.62 84 GLU A N 1
ATOM 673 C CA . GLU A 1 84 ? 1.698 -12.728 14.662 1.00 92.62 84 GLU A CA 1
ATOM 674 C C . GLU A 1 84 ? 2.112 -11.429 13.963 1.00 92.62 84 GLU A C 1
ATOM 676 O O . GLU A 1 84 ? 2.388 -10.437 14.639 1.00 92.62 84 GLU A O 1
ATOM 681 N N . ILE A 1 85 ? 2.103 -11.394 12.624 1.00 92.12 85 ILE A N 1
ATOM 682 C CA . ILE A 1 85 ? 2.394 -10.176 11.852 1.00 92.12 85 ILE A CA 1
ATOM 683 C C . ILE A 1 85 ? 1.378 -9.077 12.180 1.00 92.12 85 ILE A C 1
ATOM 685 O O . ILE A 1 85 ? 1.772 -7.942 12.450 1.00 92.12 85 ILE A O 1
ATOM 689 N N . VAL A 1 86 ? 0.085 -9.412 12.191 1.00 93.62 86 VAL A N 1
ATOM 690 C CA . VAL A 1 86 ? -1.002 -8.481 12.522 1.00 93.62 86 VAL A CA 1
ATOM 691 C C . VAL A 1 86 ? -0.847 -7.928 13.941 1.00 93.62 86 VAL A C 1
ATOM 693 O O . VAL A 1 86 ? -0.901 -6.713 14.138 1.00 93.62 86 VAL A O 1
ATOM 696 N N . ASP A 1 87 ? -0.601 -8.787 14.929 1.00 92.50 87 ASP A N 1
ATOM 697 C CA . ASP A 1 87 ? -0.404 -8.372 16.320 1.00 92.50 87 ASP A CA 1
ATOM 698 C C . ASP A 1 87 ? 0.850 -7.502 16.477 1.00 92.50 87 ASP A C 1
ATOM 700 O O . ASP A 1 87 ? 0.828 -6.486 17.182 1.00 92.50 87 ASP A O 1
ATOM 704 N N . TRP A 1 88 ? 1.930 -7.839 15.765 1.00 90.12 88 TRP A N 1
ATOM 705 C CA . TRP A 1 88 ? 3.181 -7.085 15.805 1.00 90.12 88 TRP A CA 1
ATOM 706 C C . TRP A 1 88 ? 3.021 -5.650 15.304 1.00 90.12 88 TRP A C 1
ATOM 708 O O . TRP A 1 88 ? 3.738 -4.759 15.768 1.00 90.12 88 TRP A O 1
ATOM 718 N N . VAL A 1 89 ? 2.078 -5.390 14.400 1.00 90.44 89 VAL A N 1
ATOM 719 C CA . VAL A 1 89 ? 1.832 -4.051 13.857 1.00 90.44 89 VAL A CA 1
ATOM 720 C C . VAL A 1 89 ? 0.617 -3.349 14.465 1.00 90.44 89 VAL A C 1
ATOM 722 O O . VAL A 1 89 ? 0.122 -2.408 13.866 1.00 90.44 89 VAL A O 1
ATOM 725 N N . GLY A 1 90 ? 0.142 -3.747 15.647 1.00 92.50 90 GLY A N 1
ATOM 726 C CA . GLY A 1 90 ? -0.923 -3.016 16.354 1.00 92.50 90 GLY A CA 1
ATOM 727 C C . GLY A 1 90 ? -2.314 -3.651 16.280 1.00 92.50 90 GLY A C 1
ATOM 728 O O . GLY A 1 90 ? -3.287 -3.042 16.740 1.00 92.50 90 GLY A O 1
ATOM 729 N N . GLY A 1 91 ? -2.402 -4.880 15.770 1.00 95.38 91 GLY A N 1
ATOM 730 C CA . GLY A 1 91 ? -3.592 -5.721 15.823 1.00 95.38 91 GLY A CA 1
ATOM 731 C C . GLY A 1 91 ? -4.628 -5.425 14.742 1.00 95.38 91 GLY A C 1
ATOM 732 O O . GLY A 1 91 ? -4.559 -4.435 14.013 1.00 95.38 91 GLY A O 1
ATOM 733 N N . TRP A 1 92 ? -5.628 -6.300 14.671 1.00 97.31 92 TRP A N 1
ATOM 734 C CA . TRP A 1 92 ? -6.781 -6.162 13.790 1.00 97.31 92 TRP A CA 1
ATOM 735 C C . TRP A 1 92 ? -8.053 -6.172 14.647 1.00 97.31 92 TRP A C 1
ATOM 737 O O . TRP A 1 92 ? -8.444 -7.233 15.149 1.00 97.31 92 TRP A O 1
ATOM 747 N N . PRO A 1 93 ? -8.717 -5.011 14.827 1.00 98.06 93 PRO A N 1
ATOM 748 C CA . PRO A 1 93 ? -9.861 -4.893 15.724 1.00 98.06 93 PRO A CA 1
ATOM 749 C C . PRO A 1 93 ? -10.974 -5.913 15.481 1.00 98.06 93 PRO A C 1
ATOM 751 O O . PRO A 1 93 ? -11.572 -6.383 16.449 1.00 98.06 93 PRO A O 1
ATOM 754 N N . THR A 1 94 ? -11.231 -6.289 14.229 1.00 97.88 94 THR A N 1
ATOM 755 C CA . THR A 1 94 ? -12.214 -7.321 13.871 1.00 97.88 94 THR A CA 1
ATOM 756 C C . THR A 1 94 ? -11.875 -8.702 14.434 1.00 97.88 94 THR A C 1
ATOM 758 O O . THR A 1 94 ? -12.779 -9.417 14.860 1.00 97.88 94 THR A O 1
ATOM 761 N N . LEU A 1 95 ? -10.592 -9.076 14.494 1.00 96.88 95 LEU A N 1
ATOM 762 C CA . LEU A 1 95 ? -10.166 -10.361 15.064 1.00 96.88 95 LEU A CA 1
ATOM 763 C C . LEU A 1 95 ? -10.234 -10.353 16.596 1.00 96.88 95 LEU A C 1
ATOM 765 O O . LEU A 1 95 ? -10.543 -11.362 17.223 1.00 96.88 95 LEU A O 1
ATOM 769 N N . GLN A 1 96 ? -9.934 -9.207 17.208 1.00 96.25 96 GLN A N 1
ATOM 770 C CA . GLN A 1 96 ? -9.805 -9.068 18.662 1.00 96.25 96 GLN A CA 1
ATOM 771 C C . GLN A 1 96 ? -11.103 -8.595 19.342 1.00 96.25 96 GLN A C 1
ATOM 773 O O . GLN A 1 96 ? -11.230 -8.672 20.567 1.00 96.25 96 GLN A O 1
ATOM 778 N N . GLY A 1 97 ? -12.075 -8.099 18.574 1.00 95.62 97 GLY A N 1
ATOM 779 C CA . GLY A 1 97 ? -13.357 -7.603 19.067 1.00 95.62 97 GLY A CA 1
ATOM 780 C C . GLY A 1 97 ? -13.198 -6.523 20.136 1.00 95.62 97 GLY A C 1
ATOM 781 O O . GLY A 1 97 ? -12.470 -5.541 19.954 1.00 95.62 97 GLY A O 1
ATOM 782 N N . HIS A 1 98 ? -13.871 -6.723 21.271 1.00 94.56 98 HIS A N 1
ATOM 783 C CA . HIS A 1 98 ? -13.801 -5.838 22.439 1.00 94.56 98 HIS A CA 1
ATOM 784 C C . HIS A 1 98 ? -12.435 -5.836 23.139 1.00 94.56 98 HIS A C 1
ATOM 786 O O . HIS A 1 98 ? -12.151 -4.915 23.899 1.00 94.56 98 HIS A O 1
ATOM 792 N N . ASN A 1 99 ? -11.587 -6.839 22.888 1.00 95.81 99 ASN A N 1
ATOM 793 C CA . ASN A 1 99 ? -10.256 -6.917 23.490 1.00 95.81 99 ASN A CA 1
ATOM 794 C C . ASN A 1 99 ? -9.223 -6.056 22.752 1.00 95.81 99 ASN A C 1
ATOM 796 O O . ASN A 1 99 ? -8.124 -5.854 23.273 1.00 95.81 99 ASN A O 1
ATOM 800 N N . TRP A 1 100 ? -9.549 -5.551 21.555 1.00 96.94 100 TRP A N 1
ATOM 801 C CA . TRP A 1 100 ? -8.665 -4.633 20.847 1.00 96.94 100 TRP A CA 1
ATOM 802 C C . TRP A 1 100 ? -8.516 -3.331 21.628 1.00 96.94 100 TRP A C 1
ATOM 804 O O . TRP A 1 100 ? -9.503 -2.699 22.009 1.00 96.94 100 TRP A O 1
ATOM 814 N N . LYS A 1 101 ? -7.267 -2.919 21.832 1.00 95.81 101 LYS A N 1
ATOM 815 C CA . LYS A 1 101 ? -6.933 -1.654 22.476 1.00 95.81 101 LYS A CA 1
ATOM 816 C C . LYS A 1 101 ? -6.559 -0.648 21.409 1.00 95.81 101 LYS A C 1
ATOM 818 O O . LYS A 1 101 ? -5.692 -0.918 20.583 1.00 95.81 101 LYS A O 1
ATOM 823 N N . GLU A 1 102 ? -7.200 0.511 21.469 1.00 96.06 102 GLU A N 1
ATOM 824 C CA . GLU A 1 102 ? -6.882 1.606 20.568 1.00 96.06 102 GLU A CA 1
ATOM 825 C C . GLU A 1 102 ? -5.415 2.029 20.709 1.00 96.06 102 GLU A C 1
ATOM 827 O O . GLU A 1 102 ? -4.854 2.037 21.808 1.00 96.06 102 GLU A O 1
ATOM 832 N N . TRP A 1 103 ? -4.784 2.373 19.585 1.00 95.19 103 TRP A N 1
ATOM 833 C CA . TRP A 1 103 ? -3.399 2.818 19.575 1.00 95.19 103 TRP A CA 1
ATOM 834 C C . TRP A 1 103 ? -3.222 4.114 20.366 1.00 95.19 103 TRP A C 1
ATOM 836 O O . TRP A 1 103 ? -3.979 5.078 20.211 1.00 95.19 103 TRP A O 1
ATOM 846 N N . ASN A 1 104 ? -2.140 4.171 21.140 1.00 93.25 104 ASN A N 1
ATOM 847 C CA . ASN A 1 104 ? -1.755 5.370 21.887 1.00 93.25 104 ASN A CA 1
ATOM 848 C C . ASN A 1 104 ? -1.185 6.481 20.989 1.00 93.25 104 ASN A C 1
ATOM 850 O O . ASN A 1 104 ? -1.012 7.607 21.442 1.00 93.25 104 ASN A O 1
ATOM 854 N N . TYR A 1 105 ? -0.889 6.163 19.732 1.00 92.62 105 TYR A N 1
ATOM 855 C CA . TYR A 1 105 ? -0.338 7.070 18.733 1.00 92.62 105 TYR A CA 1
ATOM 856 C C . TYR A 1 105 ? -1.359 7.385 17.630 1.00 92.62 105 TYR A C 1
ATOM 858 O O . TYR A 1 105 ? -2.515 6.939 17.668 1.00 92.62 105 TYR A O 1
ATOM 866 N N . SER A 1 106 ? -0.960 8.239 16.688 1.00 95.81 106 SER A N 1
ATOM 867 C CA . SER A 1 106 ? -1.797 8.657 15.565 1.00 95.81 106 SER A CA 1
ATOM 868 C C . SER A 1 106 ? -1.862 7.582 14.472 1.00 95.81 106 SER A C 1
ATOM 870 O O . SER A 1 106 ? -1.083 6.625 14.469 1.00 95.81 106 SER A O 1
ATOM 872 N N . TRP A 1 107 ? -2.801 7.720 13.533 1.00 96.50 107 TRP A N 1
ATOM 873 C CA . TRP A 1 107 ? -2.907 6.772 12.422 1.00 96.50 107 TRP A CA 1
ATOM 874 C C . TRP A 1 107 ? -1.694 6.857 11.483 1.00 96.50 107 TRP A C 1
ATOM 876 O O . TRP A 1 107 ? -1.303 5.846 10.907 1.00 96.50 107 TRP A O 1
ATOM 886 N N . GLU A 1 108 ? -1.071 8.034 11.357 1.00 97.31 108 GLU A N 1
ATOM 887 C CA . GLU A 1 108 ? 0.144 8.250 10.569 1.00 97.31 108 GLU A CA 1
ATOM 888 C C . GLU A 1 108 ? 1.307 7.444 11.138 1.00 97.31 108 GLU A C 1
ATOM 890 O O . GLU A 1 108 ? 1.980 6.721 10.408 1.00 97.31 108 GLU A O 1
ATOM 895 N N . GLU A 1 109 ? 1.532 7.532 12.451 1.00 97.06 109 GLU A N 1
ATOM 896 C CA . GLU A 1 109 ? 2.593 6.769 13.108 1.00 97.06 109 GLU A CA 1
ATOM 897 C C . GLU A 1 109 ? 2.338 5.265 12.977 1.00 97.06 109 GLU A C 1
ATOM 899 O O . GLU A 1 109 ? 3.252 4.508 12.654 1.00 97.06 109 GLU A O 1
ATOM 904 N N . GLN A 1 110 ? 1.086 4.830 13.131 1.00 97.06 110 GLN A N 1
ATOM 905 C CA . GLN A 1 110 ? 0.724 3.433 12.927 1.00 97.06 110 GLN A CA 1
ATOM 906 C C . GLN A 1 110 ? 0.997 2.954 11.496 1.00 97.06 110 GLN A C 1
ATOM 908 O O . GLN A 1 110 ? 1.576 1.884 11.294 1.00 97.06 110 GLN A O 1
ATOM 913 N N . LEU A 1 111 ? 0.586 3.730 10.495 1.00 97.44 111 LEU A N 1
ATOM 914 C CA . LEU A 1 111 ? 0.821 3.401 9.095 1.00 97.44 111 LEU A CA 1
ATOM 915 C C . LEU A 1 111 ? 2.325 3.335 8.793 1.00 97.44 111 LEU A C 1
ATOM 917 O O . LEU A 1 111 ? 2.788 2.410 8.125 1.00 97.44 111 LEU A O 1
ATOM 921 N N . ALA A 1 112 ? 3.099 4.273 9.339 1.00 97.62 112 ALA A N 1
ATOM 922 C CA . ALA A 1 112 ? 4.548 4.288 9.205 1.00 97.62 112 ALA A CA 1
ATOM 923 C C . ALA A 1 112 ? 5.215 3.070 9.861 1.00 97.62 112 ALA A C 1
ATOM 925 O O . ALA A 1 112 ? 6.159 2.517 9.297 1.00 97.62 112 ALA A O 1
ATOM 926 N N . LEU A 1 113 ? 4.722 2.618 11.020 1.00 95.62 113 LEU A N 1
ATOM 927 C CA . LEU A 1 113 ? 5.207 1.403 11.683 1.00 95.62 113 LEU A CA 1
ATOM 928 C C . LEU A 1 113 ? 4.947 0.149 10.841 1.00 95.62 113 LEU A C 1
ATOM 930 O O . LEU A 1 113 ? 5.826 -0.710 10.766 1.00 95.62 113 LEU A O 1
ATOM 934 N N . VAL A 1 114 ? 3.784 0.053 10.185 1.00 95.62 114 VAL A N 1
ATOM 935 C CA . VAL A 1 114 ? 3.487 -1.042 9.243 1.00 95.62 114 VAL A CA 1
ATOM 936 C C . VAL A 1 114 ? 4.510 -1.039 8.112 1.00 95.62 114 VAL A C 1
ATOM 938 O O . VAL A 1 114 ? 5.146 -2.067 7.873 1.00 95.62 114 VAL A O 1
ATOM 941 N N . MET A 1 115 ? 4.740 0.111 7.472 1.00 95.38 115 MET A N 1
ATOM 942 C CA . MET A 1 115 ? 5.704 0.223 6.375 1.00 95.38 115 MET A CA 1
ATOM 943 C C . MET A 1 115 ? 7.137 -0.099 6.823 1.00 95.38 115 MET A C 1
ATOM 945 O O . MET A 1 115 ? 7.809 -0.899 6.178 1.00 95.38 115 MET A O 1
ATOM 949 N N . ASN A 1 116 ? 7.598 0.461 7.945 1.00 95.00 116 ASN A N 1
ATOM 950 C CA . ASN A 1 116 ? 8.951 0.239 8.468 1.00 95.00 116 ASN A CA 1
ATOM 951 C C . ASN A 1 116 ? 9.214 -1.238 8.817 1.00 95.00 116 ASN A C 1
ATOM 953 O O . ASN A 1 116 ? 10.310 -1.737 8.574 1.00 95.00 116 ASN A O 1
ATOM 957 N N . ARG A 1 117 ? 8.217 -1.944 9.369 1.00 92.69 117 ARG A N 1
ATOM 958 C CA . ARG A 1 117 ? 8.373 -3.332 9.842 1.00 92.69 117 ARG A CA 1
ATOM 959 C C . ARG A 1 117 ? 8.133 -4.389 8.771 1.00 92.69 117 ARG A C 1
ATOM 961 O O . ARG A 1 117 ? 8.764 -5.439 8.817 1.00 92.69 117 ARG A O 1
ATOM 968 N N . THR A 1 118 ? 7.211 -4.137 7.844 1.00 92.62 118 THR A N 1
ATOM 969 C CA . THR A 1 118 ? 6.731 -5.153 6.883 1.00 92.62 118 THR A CA 1
ATOM 970 C C . THR A 1 118 ? 7.067 -4.819 5.431 1.00 92.62 118 THR A C 1
ATOM 972 O O . THR A 1 118 ? 6.991 -5.679 4.554 1.00 92.62 118 THR A O 1
ATOM 975 N N . GLY A 1 119 ? 7.409 -3.560 5.144 1.00 92.19 119 GLY A N 1
ATOM 976 C CA . GLY A 1 119 ? 7.547 -3.055 3.781 1.00 92.19 119 GLY A CA 1
ATOM 977 C C . GLY A 1 119 ? 6.220 -2.911 3.029 1.00 92.19 119 GLY A C 1
ATOM 978 O O . GLY A 1 119 ? 6.240 -2.539 1.856 1.00 92.19 119 GLY A O 1
ATOM 979 N N . VAL A 1 120 ? 5.067 -3.193 3.654 1.00 92.62 120 VAL A N 1
ATOM 980 C CA . VAL A 1 120 ? 3.763 -2.925 3.037 1.00 92.62 120 VAL A CA 1
ATOM 981 C C . VAL A 1 120 ? 3.563 -1.418 2.917 1.00 92.62 120 VAL A C 1
ATOM 983 O O . VAL A 1 120 ? 3.602 -0.679 3.897 1.00 92.62 120 VAL A O 1
ATOM 986 N N . ASN A 1 121 ? 3.362 -0.982 1.679 1.00 92.38 121 ASN A N 1
ATOM 987 C CA . ASN A 1 121 ? 3.248 0.409 1.260 1.00 92.38 121 ASN A CA 1
ATOM 988 C C . ASN A 1 121 ? 1.899 0.627 0.551 1.00 92.38 121 ASN A C 1
ATOM 990 O O . ASN A 1 121 ? 1.181 -0.336 0.278 1.00 92.38 121 ASN A O 1
ATOM 994 N N . ALA A 1 122 ? 1.569 1.876 0.211 1.00 91.94 122 ALA A N 1
ATOM 995 C CA . ALA A 1 122 ? 0.405 2.227 -0.607 1.00 91.94 122 ALA A CA 1
ATOM 996 C C . ALA A 1 122 ? -0.942 1.748 -0.017 1.00 91.94 122 ALA A C 1
ATOM 998 O O . ALA A 1 122 ? -1.787 1.206 -0.729 1.00 91.94 122 ALA A O 1
ATOM 999 N N . VAL A 1 123 ? -1.134 1.953 1.293 1.00 94.69 123 VAL A N 1
ATOM 1000 C CA . VAL A 1 123 ? -2.364 1.590 2.031 1.00 94.69 123 VAL A CA 1
ATOM 1001 C C . VAL A 1 123 ? -3.344 2.770 2.087 1.00 94.69 123 VAL A C 1
ATOM 1003 O O . VAL A 1 123 ? -4.423 2.714 1.501 1.00 94.69 123 VAL A O 1
ATOM 1006 N N . ILE A 1 124 ? -2.957 3.853 2.772 1.00 97.25 124 ILE A N 1
ATOM 1007 C CA . ILE A 1 124 ? -3.657 5.156 2.763 1.00 97.25 124 ILE A CA 1
ATOM 1008 C C . ILE A 1 124 ? -2.892 6.158 1.899 1.00 97.25 124 ILE A C 1
ATOM 1010 O O . ILE A 1 124 ? -3.488 7.037 1.292 1.00 97.25 124 ILE A O 1
ATOM 1014 N N . LEU A 1 125 ? -1.572 6.035 1.838 1.00 97.06 125 LEU A N 1
ATOM 1015 C CA . LEU A 1 125 ? -0.704 6.818 0.975 1.00 97.06 125 LEU A CA 1
ATOM 1016 C C . LEU A 1 125 ? 0.482 5.951 0.565 1.00 97.06 125 LEU A C 1
ATOM 1018 O O . LEU A 1 125 ? 0.796 4.965 1.242 1.00 97.06 125 LEU A O 1
ATOM 1022 N N . GLU A 1 126 ? 1.107 6.297 -0.548 1.00 96.62 126 GLU A N 1
ATOM 1023 C CA . GLU A 1 126 ? 2.332 5.665 -1.025 1.00 96.62 126 GLU A CA 1
ATOM 1024 C C . GLU A 1 126 ? 3.521 6.573 -0.716 1.00 96.62 126 GLU A C 1
ATOM 1026 O O . GLU A 1 126 ? 3.470 7.774 -0.977 1.00 96.62 126 GLU A O 1
ATOM 1031 N N . LEU A 1 127 ? 4.584 5.999 -0.150 1.00 97.50 127 LEU A N 1
ATOM 1032 C CA . LEU A 1 127 ? 5.882 6.660 -0.033 1.00 97.50 127 LEU A CA 1
ATOM 1033 C C . LEU A 1 127 ? 6.886 5.956 -0.937 1.00 97.50 127 LEU A C 1
ATOM 1035 O O . LEU A 1 127 ? 7.059 4.741 -0.845 1.00 97.50 127 LEU A O 1
ATOM 1039 N N . ALA A 1 128 ? 7.593 6.720 -1.759 1.00 96.38 128 ALA A N 1
ATOM 1040 C CA . ALA A 1 128 ? 8.695 6.221 -2.567 1.00 96.38 128 ALA A CA 1
ATOM 1041 C C . ALA A 1 128 ? 9.946 7.080 -2.367 1.00 96.38 128 ALA A C 1
ATOM 1043 O O . ALA A 1 128 ? 9.863 8.267 -2.057 1.00 96.38 128 ALA A O 1
ATOM 1044 N N . VAL A 1 129 ? 11.115 6.470 -2.554 1.00 96.00 129 VAL A N 1
ATOM 1045 C CA . VAL A 1 129 ? 12.378 7.194 -2.727 1.00 96.00 129 VAL A CA 1
ATOM 1046 C C . VAL A 1 129 ? 12.800 6.998 -4.172 1.00 96.00 129 VAL A C 1
ATOM 1048 O O . VAL A 1 129 ? 13.088 5.875 -4.586 1.00 96.00 129 VAL A O 1
ATOM 1051 N N . THR A 1 130 ? 12.790 8.076 -4.944 1.00 94.75 130 THR A N 1
ATOM 1052 C CA . THR A 1 130 ? 13.011 8.068 -6.396 1.00 94.75 130 THR A CA 1
ATOM 1053 C C . THR A 1 130 ? 14.164 9.000 -6.760 1.00 94.75 130 THR A C 1
ATOM 1055 O O . THR A 1 130 ? 14.728 9.681 -5.902 1.00 94.75 130 THR A O 1
ATOM 1058 N N . HIS A 1 131 ? 14.547 9.017 -8.037 1.00 95.38 131 HIS A N 1
ATOM 1059 C CA . HIS A 1 131 ? 15.459 10.029 -8.560 1.00 95.38 131 HIS A CA 1
ATOM 1060 C C . HIS A 1 131 ? 14.753 11.377 -8.640 1.00 95.38 131 HIS A C 1
ATOM 1062 O O . HIS A 1 131 ? 13.641 11.463 -9.155 1.00 95.38 131 HIS A O 1
ATOM 1068 N N . ASP A 1 132 ? 15.425 12.428 -8.185 1.00 94.19 132 ASP A N 1
ATOM 1069 C CA . ASP A 1 132 ? 14.895 13.780 -8.264 1.00 94.19 132 ASP A CA 1
ATOM 1070 C C . ASP A 1 132 ? 14.730 14.210 -9.741 1.00 94.19 132 ASP A C 1
ATOM 1072 O O . ASP A 1 132 ? 15.730 14.269 -10.467 1.00 94.19 132 ASP A O 1
ATOM 1076 N N . PRO A 1 133 ? 13.509 14.561 -10.198 1.00 91.00 133 PRO A N 1
ATOM 1077 C CA . PRO A 1 133 ? 13.272 15.006 -11.573 1.00 91.00 133 PRO A CA 1
ATOM 1078 C C . PRO A 1 133 ? 14.092 16.237 -11.987 1.00 91.00 133 PRO A C 1
ATOM 1080 O O . PRO A 1 133 ? 14.383 16.413 -13.167 1.00 91.00 133 PRO A O 1
ATOM 1083 N N . ALA A 1 134 ? 14.482 17.088 -11.030 1.00 90.50 134 ALA A N 1
ATOM 1084 C CA . ALA A 1 134 ? 15.307 18.269 -11.284 1.00 90.50 134 ALA A CA 1
ATOM 1085 C C . ALA A 1 134 ? 16.814 17.952 -11.325 1.00 90.50 134 ALA A C 1
ATOM 1087 O O . ALA A 1 134 ? 17.584 18.691 -11.939 1.00 90.50 134 ALA A O 1
ATOM 1088 N N . ASN A 1 135 ? 17.251 16.874 -10.667 1.00 92.88 135 ASN A N 1
ATOM 1089 C CA . ASN A 1 135 ? 18.632 16.399 -10.693 1.00 92.88 135 ASN A CA 1
ATOM 1090 C C . ASN A 1 135 ? 18.691 14.910 -10.341 1.00 92.88 135 ASN A C 1
ATOM 1092 O O . ASN A 1 135 ? 18.781 14.541 -9.171 1.00 92.88 135 ASN A O 1
ATOM 1096 N N . SER A 1 136 ? 18.751 14.053 -11.358 1.00 94.31 136 SER A N 1
ATOM 1097 C CA . SER A 1 136 ? 18.694 12.597 -11.190 1.00 94.31 136 SER A CA 1
ATOM 1098 C C . SER A 1 136 ? 19.861 11.988 -10.401 1.00 94.31 136 SER A C 1
ATOM 1100 O O . SER A 1 136 ? 19.803 10.809 -10.050 1.00 94.31 136 SER A O 1
ATOM 1102 N N . SER A 1 137 ? 20.919 12.759 -10.116 1.00 96.38 137 SER A N 1
ATOM 1103 C CA . SER A 1 137 ? 22.016 12.330 -9.232 1.00 96.38 137 SER A CA 1
ATOM 1104 C C . SER A 1 137 ? 21.612 12.306 -7.754 1.00 96.38 137 SER A C 1
ATOM 1106 O O . SER A 1 137 ? 22.298 11.682 -6.949 1.00 96.38 137 SER A O 1
ATOM 1108 N N . ASN A 1 138 ? 20.514 12.978 -7.396 1.00 94.50 138 ASN A N 1
ATOM 1109 C CA . ASN A 1 138 ? 19.967 13.008 -6.047 1.00 94.50 138 ASN A CA 1
ATOM 1110 C C . ASN A 1 138 ? 18.728 12.115 -5.944 1.00 94.50 138 ASN A C 1
ATOM 1112 O O . ASN A 1 138 ? 18.005 11.906 -6.921 1.00 94.50 138 ASN A O 1
ATOM 1116 N N . SER A 1 139 ? 18.457 11.638 -4.732 1.00 94.88 139 SER A N 1
ATOM 1117 C CA . SER A 1 139 ? 17.190 10.992 -4.397 1.00 94.88 139 SER A CA 1
ATOM 1118 C C . SER A 1 139 ? 16.245 11.962 -3.698 1.00 94.88 139 SER A C 1
ATOM 1120 O O . SER A 1 139 ? 16.686 12.846 -2.962 1.00 94.88 139 SER A O 1
ATOM 1122 N N . VAL A 1 140 ? 14.945 11.771 -3.895 1.00 96.88 140 VAL A N 1
ATOM 1123 C CA . VAL A 1 140 ? 13.887 12.563 -3.262 1.00 96.88 140 VAL A CA 1
ATOM 1124 C C . VAL A 1 140 ? 12.798 11.645 -2.717 1.00 96.88 140 VAL A C 1
ATOM 1126 O O . VAL A 1 140 ? 12.584 10.549 -3.234 1.00 96.88 140 VAL A O 1
ATOM 1129 N N . ILE A 1 141 ? 12.138 12.074 -1.642 1.00 97.94 141 ILE A N 1
ATOM 1130 C CA . ILE A 1 141 ? 10.962 11.381 -1.112 1.00 97.94 141 ILE A CA 1
ATOM 1131 C C . ILE A 1 141 ? 9.743 11.863 -1.895 1.00 97.94 141 ILE A C 1
ATOM 1133 O O . ILE A 1 141 ? 9.497 13.067 -1.969 1.00 97.94 141 ILE A O 1
ATOM 1137 N N . GLU A 1 142 ? 8.962 10.935 -2.431 1.00 97.88 142 GLU A N 1
ATOM 1138 C CA . GLU A 1 142 ? 7.670 11.207 -3.056 1.00 97.88 142 GLU A CA 1
ATOM 1139 C C . GLU A 1 142 ? 6.547 10.643 -2.184 1.00 97.88 142 GLU A C 1
ATOM 1141 O O . GLU A 1 142 ? 6.637 9.507 -1.710 1.00 97.88 142 GLU A O 1
ATOM 1146 N N . LEU A 1 143 ? 5.492 11.433 -1.984 1.00 98.31 143 LEU A N 1
ATOM 1147 C CA . LEU A 1 143 ? 4.233 10.998 -1.388 1.00 98.31 143 LEU A CA 1
ATOM 1148 C C . LEU A 1 143 ? 3.125 11.061 -2.436 1.00 98.31 143 LEU A C 1
ATOM 1150 O O . LEU A 1 143 ? 2.932 12.092 -3.086 1.00 98.31 143 LEU A O 1
ATOM 1154 N N . ASP A 1 144 ? 2.377 9.974 -2.570 1.00 97.31 144 ASP A N 1
ATOM 1155 C CA . ASP A 1 144 ? 1.322 9.825 -3.571 1.00 97.31 144 ASP A CA 1
ATOM 1156 C C . ASP A 1 144 ? 0.049 9.214 -2.969 1.00 97.31 144 ASP A C 1
ATOM 1158 O O . ASP A 1 144 ? 0.048 8.674 -1.855 1.00 97.31 144 ASP A O 1
ATOM 1162 N N . GLN A 1 145 ? -1.046 9.291 -3.722 1.00 96.06 145 GLN A N 1
ATOM 1163 C CA . GLN A 1 145 ? -2.231 8.484 -3.465 1.00 96.06 145 GLN A CA 1
ATOM 1164 C C . GLN A 1 145 ? -1.875 6.985 -3.523 1.00 96.06 145 GLN A C 1
ATOM 1166 O O . GLN A 1 145 ? -0.964 6.592 -4.254 1.00 96.06 145 GLN A O 1
ATOM 1171 N N . PRO A 1 146 ? -2.572 6.124 -2.768 1.00 94.81 146 PRO A N 1
ATOM 1172 C CA . PRO A 1 146 ? -2.262 4.706 -2.724 1.00 94.81 146 PRO A CA 1
ATOM 1173 C C . PRO A 1 146 ? -2.758 3.987 -3.984 1.00 94.81 146 PRO A C 1
ATOM 1175 O O . PRO A 1 146 ? -3.528 4.514 -4.791 1.00 94.81 146 PRO A O 1
ATOM 1178 N N . LYS A 1 147 ? -2.386 2.712 -4.094 1.00 88.69 147 LYS A N 1
ATOM 1179 C CA . LYS A 1 147 ? -3.073 1.766 -4.975 1.00 88.69 147 LYS A CA 1
ATOM 1180 C C . LYS A 1 147 ? -4.335 1.283 -4.271 1.00 88.69 147 LYS A C 1
ATOM 1182 O O . LYS A 1 147 ? -4.307 0.991 -3.075 1.00 88.69 147 LYS A O 1
ATOM 1187 N N . TRP A 1 148 ? -5.440 1.200 -4.997 1.00 91.69 148 TRP A N 1
ATOM 1188 C CA . TRP A 1 148 ? -6.725 0.788 -4.432 1.00 91.69 148 TRP A CA 1
ATOM 1189 C C . TRP A 1 148 ? -6.806 -0.725 -4.269 1.00 91.69 148 TRP A C 1
ATOM 1191 O O . TRP A 1 148 ? -6.162 -1.468 -5.012 1.00 91.69 148 TRP A O 1
ATOM 1201 N N . GLY A 1 149 ? -7.615 -1.186 -3.319 1.00 88.62 149 GLY A N 1
ATOM 1202 C CA . GLY A 1 149 ? -7.779 -2.597 -2.993 1.00 88.62 149 GLY A CA 1
ATOM 1203 C C . GLY A 1 149 ? -8.141 -3.485 -4.182 1.00 88.62 149 GLY A C 1
ATOM 1204 O O . GLY A 1 149 ? -7.586 -4.572 -4.330 1.00 88.62 149 GLY A O 1
ATOM 1205 N N . VAL A 1 150 ? -9.009 -3.003 -5.076 1.00 90.38 150 VAL A N 1
ATOM 1206 C CA . VAL A 1 150 ? -9.377 -3.714 -6.319 1.00 90.38 150 VAL A CA 1
ATOM 1207 C C . VAL A 1 150 ? -8.484 -3.357 -7.519 1.00 90.38 150 VAL A C 1
ATOM 1209 O O . VAL A 1 150 ? -8.778 -3.713 -8.657 1.00 90.38 150 VAL A O 1
ATOM 1212 N N . GLY A 1 151 ? -7.383 -2.640 -7.287 1.00 86.62 151 GLY A N 1
ATOM 1213 C CA . GLY A 1 151 ? -6.341 -2.328 -8.268 1.00 86.62 151 GLY A CA 1
ATOM 1214 C C . GLY A 1 151 ? -6.627 -1.148 -9.201 1.00 86.62 151 GLY A C 1
ATOM 1215 O O . GLY A 1 151 ? -5.682 -0.530 -9.680 1.00 86.62 151 GLY A O 1
ATOM 1216 N N . SER A 1 152 ? -7.892 -0.790 -9.439 1.00 86.50 152 SER A N 1
ATOM 1217 C CA . SER A 1 152 ? -8.271 0.347 -10.293 1.00 86.50 152 SER A CA 1
ATOM 1218 C C . SER A 1 152 ? -9.300 1.252 -9.622 1.00 86.50 152 SER A C 1
ATOM 1220 O O . SER A 1 152 ? -10.061 0.810 -8.766 1.00 86.50 152 SER A O 1
ATOM 1222 N N . ARG A 1 153 ? -9.340 2.527 -10.028 1.00 90.00 153 ARG A N 1
ATOM 1223 C CA . ARG A 1 153 ? -10.327 3.503 -9.537 1.00 90.00 153 ARG A CA 1
ATOM 1224 C C . ARG A 1 153 ? -11.736 3.256 -10.084 1.00 90.00 153 ARG A C 1
ATOM 1226 O O . ARG A 1 153 ? -12.713 3.598 -9.427 1.00 90.00 153 ARG A O 1
ATOM 1233 N N . TRP A 1 154 ? -11.847 2.682 -11.280 1.00 89.94 154 TRP A N 1
ATOM 1234 C CA . TRP A 1 154 ? -13.098 2.622 -12.040 1.00 89.94 154 TRP A CA 1
ATOM 1235 C C . TRP A 1 154 ? -14.290 2.003 -11.280 1.00 89.94 154 TRP A C 1
ATOM 1237 O O . TRP A 1 154 ? -15.342 2.643 -11.252 1.00 89.94 154 TRP A O 1
ATOM 1247 N N . PRO A 1 155 ? -14.155 0.852 -10.585 1.00 92.25 155 PRO A N 1
ATOM 1248 C CA . PRO A 1 155 ? -15.260 0.260 -9.822 1.00 92.25 155 PRO A CA 1
ATOM 1249 C C . PRO A 1 155 ? -15.826 1.185 -8.737 1.00 92.25 155 PRO A C 1
ATOM 1251 O O . PRO A 1 155 ? -17.025 1.193 -8.485 1.00 92.25 155 PRO A O 1
ATOM 1254 N N . TYR A 1 156 ? -14.983 2.024 -8.129 1.00 93.19 156 TYR A N 1
ATOM 1255 C CA . TYR A 1 156 ? -15.397 2.967 -7.087 1.00 93.19 156 TYR A CA 1
ATOM 1256 C C . TYR A 1 156 ? -16.261 4.113 -7.615 1.00 93.19 156 TYR A C 1
ATOM 1258 O O . TYR A 1 156 ? -17.058 4.666 -6.859 1.00 93.19 156 TYR A O 1
ATOM 1266 N N . LEU A 1 157 ? -16.150 4.454 -8.904 1.00 88.62 157 LEU A N 1
ATOM 1267 C CA . LEU A 1 157 ? -16.968 5.499 -9.530 1.00 88.62 157 LEU A CA 1
ATOM 1268 C C . LEU A 1 157 ? -18.429 5.070 -9.702 1.00 88.62 157 LEU A C 1
ATOM 1270 O O . LEU A 1 157 ? -19.318 5.917 -9.735 1.00 88.62 157 LEU A O 1
ATOM 1274 N N . MET A 1 158 ? -18.676 3.761 -9.784 1.00 88.19 158 MET A N 1
ATOM 1275 C CA . MET A 1 158 ? -20.019 3.184 -9.884 1.00 88.19 158 MET A CA 1
ATOM 1276 C C . MET A 1 158 ? -20.734 3.130 -8.523 1.00 88.19 158 MET A C 1
ATOM 1278 O O . MET A 1 158 ? -21.935 2.868 -8.466 1.00 88.19 158 MET A O 1
ATOM 1282 N N . GLY A 1 159 ? -20.015 3.424 -7.434 1.00 85.38 159 GLY A N 1
ATOM 1283 C CA . GLY A 1 159 ? -20.532 3.418 -6.070 1.00 85.38 159 GLY A CA 1
ATOM 1284 C C . GLY A 1 159 ? -20.486 2.039 -5.398 1.00 85.38 159 GLY A C 1
ATOM 1285 O O . GLY A 1 159 ? -20.064 1.054 -6.002 1.00 85.38 159 GLY A O 1
ATOM 1286 N N . PRO A 1 160 ? -20.930 1.946 -4.131 1.00 84.00 160 PRO A N 1
ATOM 1287 C CA . PRO A 1 160 ? -20.801 0.738 -3.306 1.00 84.00 160 PRO A CA 1
ATOM 1288 C C . PRO A 1 160 ? -21.573 -0.475 -3.846 1.00 84.00 160 PRO A C 1
ATOM 1290 O O . PRO A 1 160 ? -21.315 -1.606 -3.439 1.00 84.00 160 PRO A O 1
ATOM 1293 N N . ASP A 1 161 ? -22.526 -0.255 -4.755 1.00 88.94 161 ASP A N 1
ATOM 1294 C CA . ASP A 1 161 ? -23.335 -1.319 -5.337 1.00 88.94 161 ASP A CA 1
ATOM 1295 C C . ASP A 1 161 ? -22.653 -2.098 -6.463 1.00 88.94 161 ASP A C 1
ATOM 1297 O O . ASP A 1 161 ? -23.192 -3.133 -6.880 1.00 88.94 161 ASP A O 1
ATOM 1301 N N . ASP A 1 162 ? -21.486 -1.635 -6.917 1.00 94.69 162 ASP A N 1
ATOM 1302 C CA . ASP A 1 162 ? -20.688 -2.292 -7.944 1.00 94.69 162 ASP A CA 1
ATOM 1303 C C . ASP A 1 162 ? -20.360 -3.756 -7.563 1.00 94.69 162 ASP A C 1
ATOM 1305 O O . ASP A 1 162 ? -19.917 -4.027 -6.438 1.00 94.69 162 ASP A O 1
ATOM 1309 N N . PRO A 1 163 ? -20.553 -4.731 -8.474 1.00 94.75 163 PRO A N 1
ATOM 1310 C CA . PRO A 1 163 ? -20.299 -6.141 -8.180 1.00 94.75 163 PRO A CA 1
ATOM 1311 C C . PRO A 1 163 ? -18.859 -6.451 -7.752 1.00 94.75 163 PRO A C 1
ATOM 1313 O O . PRO A 1 163 ? -18.649 -7.351 -6.936 1.00 94.75 163 PRO A O 1
ATOM 1316 N N . MET A 1 164 ? -17.863 -5.732 -8.282 1.00 93.81 164 MET A N 1
ATOM 1317 C CA . MET A 1 164 ? -16.461 -5.932 -7.910 1.00 93.81 164 MET A CA 1
ATOM 1318 C C . MET A 1 164 ? -16.222 -5.487 -6.470 1.00 93.81 164 MET A C 1
ATOM 1320 O O . MET A 1 164 ? -15.579 -6.215 -5.715 1.00 93.81 164 MET A O 1
ATOM 1324 N N . LEU A 1 165 ? -16.787 -4.344 -6.071 1.00 95.19 165 LEU A N 1
ATOM 1325 C CA . LEU A 1 165 ? -16.687 -3.865 -4.693 1.00 95.19 165 LEU A CA 1
ATOM 1326 C C . LEU A 1 165 ? -17.419 -4.784 -3.717 1.00 95.19 165 LEU A C 1
ATOM 1328 O O . LEU A 1 165 ? -16.844 -5.151 -2.697 1.00 95.19 165 LEU A O 1
ATOM 1332 N N . LYS A 1 166 ? -18.622 -5.260 -4.061 1.00 95.50 166 LYS A N 1
ATOM 1333 C CA . LYS A 1 166 ? -19.351 -6.246 -3.243 1.00 95.50 166 LYS A CA 1
ATOM 1334 C C . LYS A 1 166 ? -18.548 -7.527 -3.025 1.00 95.50 166 LYS A C 1
ATOM 1336 O O . LYS A 1 166 ? -18.428 -7.991 -1.892 1.00 95.50 166 LYS A O 1
ATOM 1341 N N . ASN A 1 167 ? -17.958 -8.078 -4.086 1.00 95.50 167 ASN A N 1
ATOM 1342 C CA . ASN A 1 167 ? -17.121 -9.276 -3.984 1.00 95.50 167 ASN A CA 1
ATOM 1343 C C . ASN A 1 167 ? -15.847 -9.019 -3.173 1.00 95.50 167 ASN A C 1
ATOM 1345 O O . ASN A 1 167 ? -15.418 -9.880 -2.407 1.00 95.50 167 ASN A O 1
ATOM 1349 N N . TYR A 1 168 ? -15.261 -7.833 -3.308 1.00 95.69 168 TYR A N 1
ATOM 1350 C CA . TYR A 1 168 ? -14.092 -7.433 -2.540 1.00 95.69 168 TYR A CA 1
ATOM 1351 C C . TYR A 1 168 ? -14.404 -7.282 -1.042 1.00 95.69 168 TYR A C 1
ATOM 1353 O O . TYR A 1 168 ? -13.709 -7.876 -0.220 1.00 95.69 168 TYR A O 1
ATOM 1361 N N . THR A 1 169 ? -15.499 -6.617 -0.662 1.00 96.44 169 THR A N 1
ATOM 1362 C CA . THR A 1 169 ? -15.951 -6.542 0.742 1.00 96.44 169 THR A CA 1
ATOM 1363 C C . THR A 1 169 ? -16.335 -7.915 1.299 1.00 96.44 169 THR A C 1
ATOM 1365 O O . THR A 1 169 ? -16.085 -8.227 2.468 1.00 96.44 169 THR A O 1
ATOM 1368 N N . HIS A 1 170 ? -16.901 -8.786 0.464 1.00 96.62 170 HIS A N 1
ATOM 1369 C CA . HIS A 1 170 ? -17.159 -10.167 0.857 1.00 96.62 170 HIS A CA 1
ATOM 1370 C C . HIS A 1 170 ? -15.853 -10.928 1.132 1.00 96.62 170 HIS A C 1
ATOM 1372 O O . HIS A 1 170 ? -15.744 -11.613 2.148 1.00 96.62 170 HIS A O 1
ATOM 1378 N N . LEU A 1 171 ? -14.827 -10.746 0.296 1.00 96.50 171 LEU A N 1
ATOM 1379 C CA . LEU A 1 171 ? -13.500 -11.329 0.501 1.00 96.50 171 LEU A CA 1
ATOM 1380 C C . LEU A 1 171 ? -12.842 -10.842 1.798 1.00 96.50 171 LEU A C 1
ATOM 1382 O O . LEU A 1 171 ? -12.258 -11.652 2.523 1.00 96.50 171 LEU A O 1
ATOM 1386 N N . MET A 1 172 ? -12.967 -9.547 2.105 1.00 97.56 172 MET A N 1
ATOM 1387 C CA . MET A 1 172 ? -12.531 -8.963 3.379 1.00 97.56 172 MET A CA 1
ATOM 1388 C C . MET A 1 172 ? -13.141 -9.721 4.563 1.00 97.56 172 MET A C 1
ATOM 1390 O O . MET A 1 172 ? -12.433 -10.179 5.461 1.00 97.56 172 MET A O 1
ATOM 1394 N N . THR A 1 173 ? -14.459 -9.920 4.508 1.00 98.19 173 THR A N 1
ATOM 1395 C CA . THR A 1 173 ? -15.236 -10.609 5.545 1.00 98.19 173 THR A CA 1
ATOM 1396 C C . THR A 1 173 ? -14.810 -12.068 5.693 1.00 98.19 173 THR A C 1
ATOM 1398 O O . THR A 1 173 ? -14.477 -12.500 6.795 1.00 98.19 173 THR A O 1
ATOM 1401 N N . LEU A 1 174 ? -14.766 -12.823 4.589 1.00 97.75 174 LEU A N 1
ATOM 1402 C CA . LEU A 1 174 ? -14.366 -14.233 4.600 1.00 97.75 174 LEU A CA 1
ATOM 1403 C C . LEU A 1 174 ? -12.955 -14.420 5.157 1.00 97.75 174 LEU A C 1
ATOM 1405 O O . LEU A 1 174 ? -12.712 -15.358 5.911 1.00 97.75 174 LEU A O 1
ATOM 1409 N N . THR A 1 175 ? -12.037 -13.515 4.819 1.00 96.12 175 THR A N 1
ATOM 1410 C CA . THR A 1 175 ? -10.660 -13.572 5.317 1.00 96.12 175 THR A CA 1
ATOM 1411 C C . THR A 1 175 ? -10.616 -13.332 6.823 1.00 96.12 175 THR A C 1
ATOM 1413 O O . THR A 1 175 ? -10.000 -14.111 7.544 1.00 96.12 175 THR A O 1
ATOM 1416 N N . ALA A 1 176 ? -11.307 -12.305 7.325 1.00 97.25 176 ALA A N 1
ATOM 1417 C CA . ALA A 1 176 ? -11.371 -12.048 8.762 1.00 97.25 176 ALA A CA 1
ATOM 1418 C C . ALA A 1 176 ? -11.969 -13.243 9.531 1.00 97.25 176 ALA A C 1
ATOM 1420 O O . ALA A 1 176 ? -11.448 -13.639 10.574 1.00 97.25 176 ALA A O 1
ATOM 1421 N N . VAL A 1 177 ? -13.020 -13.865 8.991 1.00 97.19 177 VAL A N 1
ATOM 1422 C CA . VAL A 1 177 ? -13.676 -15.044 9.585 1.00 97.19 177 VAL A CA 1
ATOM 1423 C C . VAL A 1 177 ? -12.764 -16.268 9.560 1.00 97.19 177 VAL A C 1
ATOM 1425 O O . VAL A 1 177 ? -12.642 -16.951 10.575 1.00 97.19 177 VAL A O 1
ATOM 1428 N N . ALA A 1 178 ? -12.049 -16.509 8.458 1.00 93.81 178 ALA A N 1
ATOM 1429 C CA . ALA A 1 178 ? -11.048 -17.573 8.371 1.00 93.81 178 ALA A CA 1
ATOM 1430 C C . ALA A 1 178 ? -9.910 -17.388 9.393 1.00 93.81 178 ALA A C 1
ATOM 1432 O O . ALA A 1 178 ? -9.364 -18.361 9.911 1.00 93.81 178 ALA A O 1
ATOM 1433 N N . LEU A 1 179 ? -9.591 -16.138 9.744 1.00 93.62 179 LEU A N 1
ATOM 1434 C CA . LEU A 1 179 ? -8.630 -15.803 10.796 1.00 93.62 179 LEU A CA 1
ATOM 1435 C C . LEU A 1 179 ? -9.226 -15.869 12.218 1.00 93.62 179 LEU A C 1
ATOM 1437 O O . LEU A 1 179 ? -8.484 -15.759 13.197 1.00 93.62 179 LEU A O 1
ATOM 1441 N N . GLY A 1 180 ? -10.528 -16.123 12.363 1.00 94.06 180 GLY A N 1
ATOM 1442 C CA . GLY A 1 180 ? -11.203 -16.348 13.644 1.00 94.06 180 GLY A CA 1
ATOM 1443 C C . GLY A 1 180 ? -12.078 -15.195 14.140 1.00 94.06 180 GLY A C 1
ATOM 1444 O O . GLY A 1 180 ? -12.446 -15.198 15.313 1.00 94.06 180 GLY A O 1
ATOM 1445 N N . ALA A 1 181 ? -12.412 -14.217 13.294 1.00 97.12 181 ALA A N 1
ATOM 1446 C CA . ALA A 1 181 ? -13.397 -13.195 13.641 1.00 97.12 181 ALA A CA 1
ATOM 1447 C C . ALA A 1 181 ? -14.818 -13.763 13.756 1.00 97.12 181 ALA A C 1
ATOM 1449 O O . ALA A 1 181 ? -15.200 -14.704 13.059 1.00 97.12 181 ALA A O 1
ATOM 1450 N N . GLU A 1 182 ? -15.646 -13.113 14.573 1.00 97.75 182 GLU A N 1
ATOM 1451 C CA . GLU A 1 182 ? -17.089 -13.344 14.560 1.00 97.75 182 GLU A CA 1
ATOM 1452 C C . GLU A 1 182 ? -17.700 -12.828 13.245 1.00 97.75 182 GLU A C 1
ATOM 1454 O O . GLU A 1 182 ? -17.502 -11.668 12.883 1.00 97.75 182 GLU A O 1
ATOM 1459 N N . GLN A 1 183 ? -18.502 -13.659 12.566 1.00 97.62 183 GLN A N 1
ATOM 1460 C CA . GLN A 1 183 ? -19.120 -13.350 11.265 1.00 97.62 183 GLN A CA 1
ATOM 1461 C C . GLN A 1 183 ? -19.803 -11.974 11.224 1.00 97.62 183 GLN A C 1
ATOM 1463 O O . GLN A 1 183 ? -19.489 -11.154 10.368 1.00 97.62 183 GLN A O 1
ATOM 1468 N N . LYS A 1 184 ? -20.712 -11.692 12.167 1.00 98.06 184 LYS A N 1
ATOM 1469 C CA . LYS A 1 184 ? -21.485 -10.437 12.174 1.00 98.06 184 LYS A CA 1
ATOM 1470 C C . LYS A 1 184 ? -20.614 -9.211 12.434 1.00 98.06 184 LYS A C 1
ATOM 1472 O O . LYS A 1 184 ? -20.887 -8.131 11.914 1.00 98.06 184 LYS A O 1
ATOM 1477 N N . LEU A 1 185 ? -19.581 -9.372 13.259 1.00 98.25 185 LEU A N 1
ATOM 1478 C CA . LEU A 1 185 ? -18.619 -8.312 13.527 1.00 98.25 185 LEU A CA 1
ATOM 1479 C C . LEU A 1 185 ? -17.786 -8.021 12.276 1.00 98.25 185 LEU A C 1
ATOM 1481 O O . LEU A 1 185 ? -17.633 -6.858 11.913 1.00 98.25 185 LEU A O 1
ATOM 1485 N N . ALA A 1 186 ? -17.303 -9.072 11.608 1.00 98.50 186 ALA A N 1
ATOM 1486 C CA . ALA A 1 186 ? -16.537 -8.965 10.375 1.00 98.50 186 ALA A CA 1
ATOM 1487 C C . ALA A 1 186 ? -17.339 -8.301 9.253 1.00 98.50 186 ALA A C 1
ATOM 1489 O O . ALA A 1 186 ? -16.832 -7.376 8.629 1.00 98.50 186 ALA A O 1
ATOM 1490 N N . GLU A 1 187 ? -18.596 -8.696 9.044 1.00 98.31 187 GLU A N 1
ATOM 1491 C CA . GLU A 1 187 ? -19.471 -8.084 8.033 1.00 98.31 187 GLU A CA 1
ATOM 1492 C C . GLU A 1 187 ? -19.608 -6.571 8.238 1.00 98.31 187 GLU A C 1
ATOM 1494 O O . GLU A 1 187 ? -19.408 -5.795 7.304 1.00 98.31 187 GLU A O 1
ATOM 1499 N N . ARG A 1 188 ? -19.896 -6.140 9.473 1.00 98.50 188 ARG A N 1
ATOM 1500 C CA . ARG A 1 188 ? -20.046 -4.716 9.796 1.00 98.50 188 ARG A CA 1
ATOM 1501 C C . ARG A 1 188 ? -18.735 -3.954 9.623 1.00 98.50 188 ARG A C 1
ATOM 1503 O O . ARG A 1 188 ? -18.703 -2.922 8.964 1.00 98.50 188 ARG A O 1
ATOM 1510 N N . GLU A 1 189 ? -17.653 -4.444 10.219 1.00 98.56 189 GLU A N 1
ATOM 1511 C CA . GLU A 1 189 ? -16.390 -3.703 10.260 1.00 98.56 189 GLU A CA 1
ATOM 1512 C C . GLU A 1 189 ? -15.658 -3.685 8.915 1.00 98.56 189 GLU A C 1
ATOM 1514 O O . GLU A 1 189 ? -14.972 -2.710 8.604 1.00 98.56 189 GLU A O 1
ATOM 1519 N N . MET A 1 190 ? -15.814 -4.726 8.093 1.00 98.31 190 MET A N 1
ATOM 1520 C CA . MET A 1 190 ? -15.277 -4.729 6.730 1.00 98.31 190 MET A CA 1
ATOM 1521 C C . MET A 1 190 ? -16.091 -3.832 5.802 1.00 98.31 190 MET A C 1
ATOM 1523 O O . MET A 1 190 ? -15.510 -3.185 4.932 1.00 98.31 190 MET A O 1
ATOM 1527 N N . TYR A 1 191 ? -17.403 -3.718 6.022 1.00 97.81 191 TYR A N 1
ATOM 1528 C CA . TYR A 1 191 ? -18.222 -2.719 5.341 1.00 97.81 191 TYR A CA 1
ATOM 1529 C C . TYR A 1 191 ? -17.785 -1.288 5.708 1.00 97.81 191 TYR A C 1
ATOM 1531 O O . TYR A 1 191 ? -17.532 -0.484 4.816 1.00 97.81 191 TYR A O 1
ATOM 1539 N N . GLU A 1 192 ? -17.573 -0.984 6.992 1.00 98.50 192 GLU A N 1
ATOM 1540 C CA . GLU A 1 192 ? -17.051 0.325 7.434 1.00 98.50 192 GLU A CA 1
ATOM 1541 C C . GLU A 1 192 ? -15.661 0.636 6.837 1.00 98.50 192 GLU A C 1
ATOM 1543 O O . GLU A 1 192 ? -15.385 1.770 6.436 1.00 98.50 192 GLU A O 1
ATOM 1548 N N . ALA A 1 193 ? -14.780 -0.367 6.736 1.00 98.19 193 ALA A N 1
ATOM 1549 C CA . ALA A 1 193 ? -13.473 -0.219 6.094 1.00 98.19 193 ALA A CA 1
ATOM 1550 C C . ALA A 1 193 ? -13.587 0.035 4.576 1.00 98.19 193 ALA A C 1
ATOM 1552 O O . ALA A 1 193 ? -12.835 0.846 4.032 1.00 98.19 193 ALA A O 1
ATOM 1553 N N . MET A 1 194 ? -14.543 -0.605 3.896 1.00 97.25 194 MET A N 1
ATOM 1554 C CA . MET A 1 194 ? -14.857 -0.341 2.487 1.00 97.25 194 MET A CA 1
ATOM 1555 C C . MET A 1 194 ? -15.400 1.082 2.286 1.00 97.25 194 MET A C 1
ATOM 1557 O O . MET A 1 194 ? -14.999 1.777 1.352 1.00 97.25 194 MET A O 1
ATOM 1561 N N . GLU A 1 195 ? -16.277 1.552 3.176 1.00 97.06 195 GLU A N 1
ATOM 1562 C CA . GLU A 1 195 ? -16.784 2.928 3.146 1.00 97.06 195 GLU A CA 1
ATOM 1563 C C . GLU A 1 195 ? -15.670 3.959 3.350 1.00 97.06 195 GLU A C 1
ATOM 1565 O O . GLU A 1 195 ? -15.690 5.022 2.722 1.00 97.06 195 GLU A O 1
ATOM 1570 N N . LEU A 1 196 ? -14.683 3.659 4.201 1.00 98.06 196 LEU A N 1
ATOM 1571 C CA . LEU A 1 196 ? -13.483 4.484 4.313 1.00 98.06 196 LEU A CA 1
ATOM 1572 C C . LEU A 1 196 ? -12.730 4.530 2.978 1.00 98.06 196 LEU A C 1
ATOM 1574 O O . LEU A 1 196 ? -12.441 5.626 2.503 1.00 98.06 196 LEU A O 1
ATOM 1578 N N . GLU A 1 197 ? -12.454 3.387 2.342 1.00 97.31 197 GLU A N 1
ATOM 1579 C CA . GLU A 1 197 ? -11.743 3.361 1.054 1.00 97.31 197 GLU A CA 1
ATOM 1580 C C . GLU A 1 197 ? -12.498 4.146 -0.034 1.00 97.31 197 GLU A C 1
ATOM 15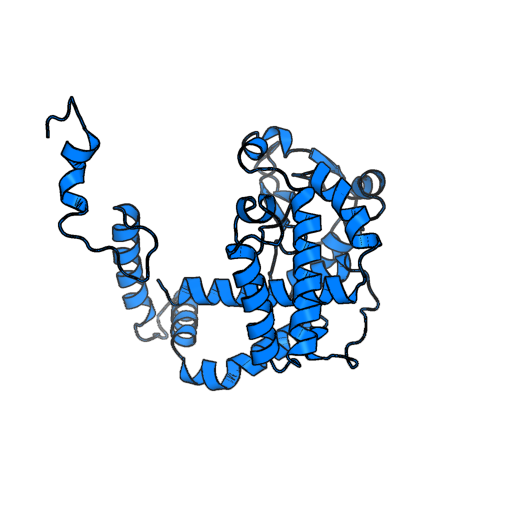82 O O . GLU A 1 197 ? -11.885 4.948 -0.736 1.00 97.31 197 GLU A O 1
ATOM 158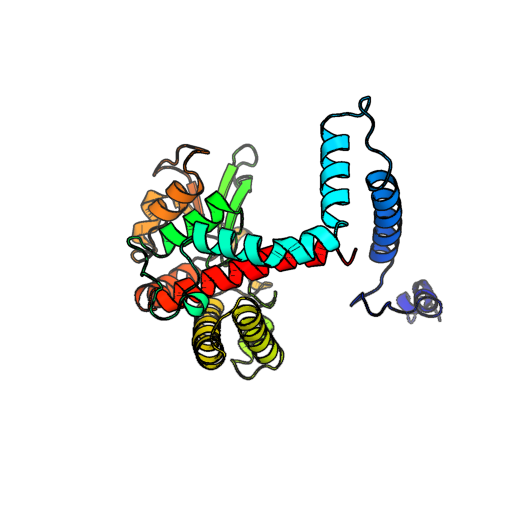7 N N . LEU A 1 198 ? -13.830 4.026 -0.109 1.00 96.31 198 LEU A N 1
ATOM 1588 C CA . LEU A 1 198 ? -14.673 4.832 -1.007 1.00 96.31 198 LEU A CA 1
ATOM 1589 C C . LEU A 1 198 ? -14.495 6.342 -0.782 1.00 96.31 198 LEU A C 1
ATOM 1591 O O . LEU A 1 198 ? -14.356 7.102 -1.744 1.00 96.31 198 LEU A O 1
ATOM 1595 N N . LYS A 1 199 ? -14.451 6.788 0.482 1.00 96.69 199 LYS A N 1
ATOM 1596 C CA . LYS A 1 199 ? -14.210 8.202 0.825 1.00 96.69 199 LYS A CA 1
ATOM 1597 C C . LYS A 1 199 ? -12.815 8.665 0.404 1.00 96.69 199 LYS A C 1
ATOM 1599 O O . LYS A 1 199 ? -12.686 9.794 -0.062 1.00 96.69 199 LYS A O 1
ATOM 1604 N N . LEU A 1 200 ? -11.788 7.823 0.551 1.00 97.25 200 LEU A N 1
ATOM 1605 C CA . LEU A 1 200 ? -10.419 8.150 0.132 1.00 97.25 200 LEU A CA 1
ATOM 1606 C C . LEU A 1 200 ? -10.322 8.276 -1.396 1.00 97.25 200 LEU A C 1
ATOM 1608 O O . LEU A 1 200 ? -9.809 9.274 -1.904 1.00 97.25 200 LEU A O 1
ATOM 1612 N N . VAL A 1 201 ? -10.876 7.309 -2.135 1.00 95.88 201 VAL A N 1
ATOM 1613 C CA . VAL A 1 201 ? -10.842 7.273 -3.609 1.00 95.88 201 VAL A CA 1
ATOM 1614 C C . VAL A 1 201 ? -11.486 8.513 -4.230 1.00 95.88 201 VAL A C 1
ATOM 1616 O O . VAL A 1 201 ? -11.046 8.968 -5.288 1.00 95.88 201 VAL A O 1
ATOM 1619 N N . ASN A 1 202 ? -12.495 9.098 -3.582 1.00 94.56 202 ASN A N 1
ATOM 1620 C CA . ASN A 1 202 ? -13.174 10.288 -4.089 1.00 94.56 202 ASN A CA 1
ATOM 1621 C C . ASN A 1 202 ? -12.223 11.480 -4.319 1.00 94.56 202 ASN A C 1
ATOM 1623 O O . ASN A 1 202 ? -12.445 12.268 -5.234 1.00 94.56 202 ASN A O 1
ATOM 1627 N N . PHE A 1 203 ? -11.144 11.580 -3.538 1.00 95.81 203 PHE A N 1
ATOM 1628 C CA . PHE A 1 203 ? -10.140 12.645 -3.666 1.00 95.81 203 PHE A CA 1
ATOM 1629 C C . PHE A 1 203 ? -8.936 12.260 -4.529 1.00 95.81 203 PHE A C 1
ATOM 1631 O O . PHE A 1 203 ? -8.025 13.062 -4.710 1.00 95.81 203 PHE A O 1
ATOM 1638 N N . SER A 1 204 ? -8.899 11.031 -5.039 1.00 94.75 204 SER A N 1
ATOM 1639 C CA . SER A 1 204 ? -7.818 10.588 -5.915 1.00 94.75 204 SER A CA 1
ATOM 1640 C C . SER A 1 204 ? -7.890 11.262 -7.284 1.00 9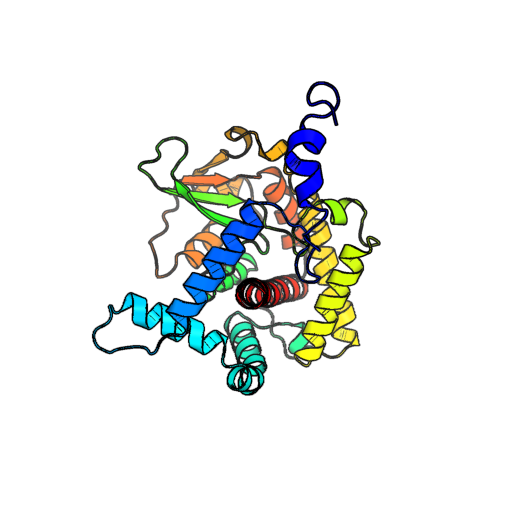4.75 204 SER A C 1
ATOM 1642 O O . SER A 1 204 ? -8.948 11.742 -7.706 1.00 94.75 204 SER A O 1
ATOM 1644 N N . ALA A 1 205 ? -6.779 11.264 -8.012 1.00 93.38 205 ALA A N 1
ATOM 1645 C CA . ALA A 1 205 ? -6.708 11.624 -9.420 1.00 93.38 205 ALA A CA 1
ATOM 1646 C C . ALA A 1 205 ? -6.823 10.382 -10.316 1.00 93.38 205 ALA A C 1
ATOM 1648 O O . ALA A 1 205 ? -6.464 9.267 -9.929 1.00 93.38 205 ALA A O 1
ATOM 1649 N N . ASP A 1 206 ? -7.389 10.579 -11.506 1.00 90.50 206 ASP A N 1
ATOM 1650 C CA . ASP A 1 206 ? -7.476 9.562 -12.556 1.00 90.50 206 ASP A CA 1
ATOM 1651 C C . ASP A 1 206 ? -6.125 9.372 -13.265 1.00 90.50 206 ASP A C 1
ATOM 1653 O O . ASP A 1 206 ? -5.340 10.315 -13.395 1.00 90.50 206 ASP A O 1
ATOM 1657 N N . ASP A 1 207 ? -5.870 8.163 -13.767 1.00 87.50 207 ASP A N 1
ATOM 1658 C CA . ASP A 1 207 ? -4.605 7.809 -14.414 1.00 87.50 207 ASP A CA 1
ATOM 1659 C C . ASP A 1 207 ? -4.309 8.644 -15.668 1.00 87.50 207 ASP A C 1
ATOM 1661 O O . ASP A 1 207 ? -3.141 8.879 -15.976 1.00 87.50 207 ASP A O 1
ATOM 1665 N N . MET A 1 208 ? -5.325 9.123 -16.399 1.00 87.62 208 MET A N 1
ATOM 1666 C CA . MET A 1 208 ? -5.117 9.996 -17.559 1.00 87.62 208 MET A CA 1
ATOM 1667 C C . MET A 1 208 ? -4.589 11.368 -17.144 1.00 87.62 208 MET A C 1
ATOM 1669 O O . MET A 1 208 ? -3.670 11.882 -17.780 1.00 87.62 208 MET A O 1
ATOM 1673 N N . VAL A 1 209 ? -5.139 11.939 -16.068 1.00 87.44 209 VAL A N 1
ATOM 1674 C CA . VAL A 1 209 ? -4.713 13.240 -15.523 1.00 87.44 209 VAL A CA 1
ATOM 1675 C C . VAL A 1 209 ? -3.282 13.157 -14.981 1.00 87.44 209 VAL A C 1
ATOM 1677 O O . VAL A 1 209 ? -2.512 14.106 -15.091 1.00 87.44 209 VAL A O 1
ATOM 1680 N N . ARG A 1 210 ? -2.901 11.988 -14.460 1.00 90.44 210 ARG A N 1
ATOM 1681 C CA . ARG A 1 210 ? -1.581 11.694 -13.882 1.00 90.44 210 ARG A CA 1
ATOM 1682 C C . ARG A 1 210 ? -0.460 11.488 -14.907 1.00 90.44 210 ARG A C 1
ATOM 1684 O O . ARG A 1 210 ? 0.686 11.289 -14.511 1.00 90.44 210 ARG A O 1
ATOM 1691 N N . ARG A 1 211 ? -0.761 11.511 -16.212 1.00 89.69 211 ARG A N 1
ATOM 1692 C CA . ARG A 1 211 ? 0.249 11.370 -17.279 1.00 89.69 211 ARG A CA 1
ATOM 1693 C C . ARG A 1 211 ? 1.114 12.609 -17.467 1.00 89.69 211 ARG A C 1
ATOM 1695 O O . ARG A 1 211 ? 2.185 12.483 -18.052 1.00 89.69 211 ARG A O 1
ATOM 1702 N N . ASP A 1 212 ? 0.649 13.770 -17.012 1.00 89.00 212 ASP A N 1
ATOM 1703 C CA . ASP A 1 212 ? 1.448 14.990 -17.002 1.00 89.00 212 ASP A CA 1
ATOM 1704 C C . ASP A 1 212 ? 2.458 14.930 -15.837 1.00 89.00 212 ASP A C 1
ATOM 1706 O O . ASP A 1 212 ? 2.047 14.988 -14.672 1.00 89.00 212 ASP A O 1
ATOM 1710 N N . PRO A 1 213 ? 3.768 14.783 -16.113 1.00 82.88 213 PRO A N 1
ATOM 1711 C CA . PRO A 1 213 ? 4.774 14.665 -15.064 1.00 82.88 213 PRO A CA 1
ATOM 1712 C C . PRO A 1 213 ? 4.925 15.950 -14.239 1.00 82.88 213 PRO A C 1
ATOM 1714 O O . PRO A 1 213 ? 5.289 15.867 -13.064 1.00 82.88 213 PRO A O 1
ATOM 1717 N N . ASP A 1 214 ? 4.616 17.118 -14.809 1.00 88.25 214 ASP A N 1
ATOM 1718 C CA . ASP A 1 214 ? 4.783 18.399 -14.123 1.00 88.25 214 ASP A CA 1
ATOM 1719 C C . ASP A 1 214 ? 3.701 18.603 -13.057 1.00 88.25 214 ASP A C 1
ATOM 1721 O O . ASP A 1 214 ? 3.989 19.131 -11.980 1.00 88.25 214 ASP A O 1
ATOM 1725 N N . ARG A 1 215 ? 2.483 18.087 -13.289 1.00 91.00 215 ARG A N 1
ATOM 1726 C CA . ARG A 1 215 ? 1.384 18.106 -12.304 1.00 91.00 215 ARG A CA 1
ATOM 1727 C C . ARG A 1 215 ? 1.795 17.462 -10.975 1.00 91.00 215 ARG A C 1
ATOM 1729 O O . ARG A 1 215 ? 1.418 17.951 -9.911 1.00 91.00 215 ARG A O 1
ATOM 1736 N N . GLY A 1 216 ? 2.537 16.356 -11.038 1.00 91.19 216 GLY A N 1
ATOM 1737 C CA . GLY A 1 216 ? 2.945 15.583 -9.864 1.00 91.19 216 GLY A CA 1
ATOM 1738 C C . GLY A 1 216 ? 4.170 16.136 -9.129 1.00 91.19 216 GLY A C 1
ATOM 1739 O O . GLY A 1 216 ? 4.513 15.637 -8.061 1.00 91.19 216 GLY A O 1
ATOM 1740 N N . ASN A 1 217 ? 4.849 17.151 -9.665 1.00 94.31 217 ASN A N 1
ATOM 1741 C CA . ASN A 1 217 ? 6.115 17.655 -9.130 1.00 94.31 217 ASN A CA 1
ATOM 1742 C C . ASN A 1 217 ? 5.912 18.820 -8.138 1.00 94.31 217 ASN A C 1
ATOM 1744 O O . ASN A 1 217 ? 6.532 19.878 -8.261 1.00 94.31 217 ASN A O 1
ATOM 1748 N N . ASN A 1 218 ? 5.037 18.650 -7.138 1.00 96.31 218 ASN A N 1
ATOM 1749 C CA . ASN A 1 218 ? 4.787 19.684 -6.123 1.00 96.31 218 ASN A CA 1
ATOM 1750 C C . ASN A 1 218 ? 5.820 19.584 -4.996 1.00 96.31 218 ASN A C 1
ATOM 1752 O O . ASN A 1 218 ? 5.707 18.748 -4.099 1.00 96.31 218 ASN A O 1
ATOM 1756 N N . ARG A 1 219 ? 6.856 20.422 -5.063 1.00 96.75 219 ARG A N 1
ATOM 1757 C CA . ARG A 1 219 ? 8.033 20.340 -4.186 1.00 96.75 219 ARG A CA 1
ATOM 1758 C C . ARG A 1 219 ? 7.876 21.192 -2.934 1.00 96.75 219 ARG A C 1
ATOM 1760 O O . ARG A 1 219 ? 7.618 22.390 -3.026 1.00 96.75 219 ARG A O 1
ATOM 1767 N N . PHE A 1 220 ? 8.163 20.596 -1.783 1.00 97.81 220 PHE A N 1
ATOM 1768 C CA . PHE A 1 220 ? 8.179 21.266 -0.486 1.00 97.81 220 PHE A CA 1
ATOM 1769 C C . PHE A 1 220 ? 9.382 20.818 0.335 1.00 97.81 220 PHE A C 1
ATOM 1771 O O . PHE A 1 220 ? 9.897 19.716 0.164 1.00 97.81 220 PHE A O 1
ATOM 1778 N N . GLN A 1 221 ? 9.817 21.653 1.268 1.00 98.19 221 GLN A N 1
ATOM 1779 C CA . GLN A 1 221 ? 10.578 21.173 2.415 1.00 98.19 221 GLN A CA 1
ATOM 1780 C C . GLN A 1 221 ? 9.620 20.463 3.374 1.00 98.19 221 GLN A C 1
ATOM 1782 O O . GLN A 1 221 ? 8.482 20.903 3.534 1.00 98.19 221 GLN A O 1
ATOM 1787 N N . LEU A 1 222 ? 10.062 19.392 4.033 1.00 98.25 222 LEU A N 1
ATOM 1788 C CA . LEU A 1 222 ? 9.214 18.594 4.926 1.00 98.25 222 LEU A CA 1
ATOM 1789 C C . LEU A 1 222 ? 8.482 19.456 5.970 1.00 98.25 222 LEU A C 1
ATOM 1791 O O . LEU A 1 222 ? 7.278 19.296 6.167 1.00 98.25 222 LEU A O 1
ATOM 1795 N N . TRP A 1 223 ? 9.168 20.435 6.566 1.00 97.38 223 TRP A N 1
ATOM 1796 C CA . TRP A 1 223 ? 8.561 21.352 7.539 1.00 97.38 223 TRP A CA 1
ATOM 1797 C C . TRP A 1 223 ? 7.391 22.182 6.973 1.00 97.38 223 TRP A C 1
ATOM 1799 O O . TRP A 1 223 ? 6.506 22.588 7.729 1.00 97.38 223 TRP A O 1
ATOM 1809 N N . GLN A 1 224 ? 7.352 22.431 5.658 1.00 98.31 224 GLN A N 1
ATOM 1810 C CA . GLN A 1 224 ? 6.294 23.209 5.001 1.00 98.31 224 GLN A CA 1
ATOM 1811 C C . GLN A 1 224 ? 4.993 22.418 4.867 1.00 98.31 224 GLN A C 1
ATOM 1813 O O . GLN A 1 224 ? 3.923 23.013 4.776 1.00 98.31 224 GLN A O 1
ATOM 1818 N N . LEU A 1 225 ? 5.036 21.083 4.891 1.00 98.12 225 LEU A N 1
ATOM 1819 C CA . LEU A 1 225 ? 3.833 20.273 4.679 1.00 98.12 225 LEU A CA 1
ATOM 1820 C C . LEU A 1 225 ? 2.757 20.536 5.739 1.00 98.12 225 LEU A C 1
ATOM 1822 O O . LEU A 1 225 ? 1.570 20.478 5.427 1.00 98.12 225 LEU A O 1
ATOM 1826 N N . LYS A 1 226 ? 3.149 20.926 6.958 1.00 97.38 226 LYS A N 1
ATOM 1827 C CA . LYS A 1 226 ? 2.215 21.270 8.037 1.00 97.38 226 LYS A CA 1
ATOM 1828 C C . LYS A 1 226 ? 1.315 22.468 7.710 1.00 97.38 226 LYS A C 1
ATOM 1830 O O . LYS A 1 226 ? 0.187 22.510 8.192 1.00 97.38 226 LYS A O 1
ATOM 1835 N N . SER A 1 227 ? 1.770 23.442 6.914 1.00 97.62 227 SER A N 1
ATOM 1836 C CA . SER A 1 227 ? 0.912 24.573 6.522 1.00 97.62 227 SER A CA 1
ATOM 1837 C C . SER A 1 227 ? -0.088 24.206 5.427 1.00 97.62 227 SER A C 1
ATOM 1839 O O . SER A 1 227 ? -1.141 24.829 5.345 1.00 97.62 227 SER A O 1
ATOM 1841 N N . HIS A 1 228 ? 0.223 23.202 4.603 1.00 97.06 228 HIS A N 1
ATOM 1842 C CA . HIS A 1 228 ? -0.654 22.735 3.524 1.00 97.06 228 HIS A CA 1
ATOM 1843 C C . HIS A 1 228 ? -1.644 21.661 3.990 1.00 97.06 228 HIS A C 1
ATOM 1845 O O . HIS A 1 228 ? -2.796 21.650 3.560 1.00 97.06 228 HIS A O 1
ATOM 1851 N N . PHE A 1 229 ? -1.208 20.790 4.899 1.00 97.88 229 PHE A N 1
ATOM 1852 C CA . PHE A 1 229 ? -1.973 19.649 5.396 1.00 97.88 229 PHE A CA 1
ATOM 1853 C C . PHE A 1 229 ? -1.952 19.620 6.933 1.00 97.88 229 PHE A C 1
ATOM 1855 O O . PHE A 1 229 ? -1.347 18.731 7.534 1.00 97.88 229 PHE A O 1
ATOM 1862 N N . PRO A 1 230 ? -2.570 20.606 7.608 1.00 97.81 230 PRO A N 1
ATOM 1863 C CA . PRO A 1 230 ? -2.453 20.784 9.057 1.00 97.81 230 PRO A CA 1
ATOM 1864 C C . PRO A 1 230 ? -2.990 19.617 9.894 1.00 97.81 230 PRO A C 1
ATOM 1866 O O . PRO A 1 230 ? -2.643 19.519 11.072 1.00 97.81 230 PRO A O 1
ATOM 1869 N N . LEU A 1 231 ? -3.831 18.751 9.317 1.00 98.06 231 LEU A N 1
ATOM 1870 C CA . LEU A 1 231 ? -4.406 17.589 10.002 1.00 98.06 231 LEU A CA 1
ATOM 1871 C C . LEU A 1 231 ? -3.667 16.272 9.707 1.00 98.06 231 LEU A C 1
ATOM 1873 O O . LEU A 1 231 ? -4.111 15.232 10.186 1.00 98.06 231 LEU A O 1
ATOM 1877 N N . ILE A 1 232 ? -2.567 16.302 8.941 1.00 97.81 232 ILE A N 1
ATOM 1878 C CA . ILE A 1 232 ? -1.704 15.134 8.698 1.00 97.81 232 ILE A CA 1
ATOM 1879 C C . ILE A 1 232 ? -0.292 15.439 9.181 1.00 97.81 232 ILE A C 1
ATOM 1881 O O . ILE A 1 232 ? 0.366 16.366 8.702 1.00 97.81 232 ILE A O 1
ATOM 1885 N N . ASN A 1 233 ? 0.224 14.617 10.091 1.00 97.44 233 ASN A N 1
ATOM 1886 C CA . ASN A 1 233 ? 1.602 14.761 10.551 1.00 97.44 233 ASN A CA 1
ATOM 1887 C C . ASN A 1 233 ? 2.595 13.990 9.657 1.00 97.44 233 ASN A C 1
ATOM 1889 O O . ASN A 1 233 ? 3.093 12.923 10.023 1.00 97.44 233 ASN A O 1
ATOM 1893 N N . PHE A 1 234 ? 2.908 14.547 8.481 1.00 98.25 234 PHE A N 1
ATOM 1894 C CA . PHE A 1 234 ? 3.879 13.953 7.549 1.00 98.25 234 PHE A CA 1
ATOM 1895 C C . PHE A 1 234 ? 5.296 13.846 8.118 1.00 98.25 234 PHE A C 1
ATOM 1897 O O . PHE A 1 234 ? 6.017 12.907 7.787 1.00 98.25 234 PHE A O 1
ATOM 1904 N N . GLU A 1 235 ? 5.701 14.771 8.989 1.00 96.88 235 GLU A N 1
ATOM 1905 C CA . GLU A 1 235 ? 7.009 14.714 9.644 1.00 96.88 235 GLU A CA 1
ATOM 1906 C C . GLU A 1 235 ? 7.117 13.476 10.544 1.00 96.88 235 GLU A C 1
ATOM 1908 O O . GLU A 1 235 ? 8.093 12.728 10.440 1.00 96.88 235 GLU A O 1
ATOM 1913 N N . GLN A 1 236 ? 6.083 13.202 11.350 1.00 97.12 236 GLN A N 1
ATOM 1914 C CA . GLN A 1 236 ? 5.997 11.983 12.159 1.00 97.12 236 GLN A CA 1
ATOM 1915 C C . GLN A 1 236 ? 5.970 10.731 11.280 1.00 97.12 236 GLN A C 1
ATOM 1917 O O . GLN A 1 236 ? 6.693 9.776 11.570 1.00 97.12 236 GLN A O 1
ATOM 1922 N N . TYR A 1 237 ? 5.170 10.738 10.207 1.00 98.19 237 TYR A N 1
ATOM 1923 C CA . TYR A 1 237 ? 5.084 9.620 9.266 1.00 98.19 237 TYR A CA 1
ATOM 1924 C C . TYR A 1 237 ? 6.462 9.271 8.689 1.00 98.19 237 TYR A C 1
ATOM 1926 O O . TYR A 1 237 ? 6.968 8.170 8.903 1.00 98.19 237 TYR A O 1
ATOM 1934 N N . ILE A 1 238 ? 7.112 10.229 8.021 1.00 98.25 238 ILE A N 1
ATOM 1935 C CA . ILE A 1 238 ? 8.391 10.014 7.332 1.00 98.25 238 ILE A CA 1
ATOM 1936 C C . ILE A 1 238 ? 9.489 9.646 8.335 1.00 98.25 238 ILE A C 1
ATOM 1938 O O . ILE A 1 238 ? 10.221 8.681 8.119 1.00 98.25 238 ILE A O 1
ATOM 1942 N N . THR A 1 239 ? 9.584 10.353 9.463 1.00 97.44 239 THR A N 1
ATOM 1943 C CA . THR A 1 239 ? 10.594 10.051 10.493 1.00 97.44 239 THR A CA 1
ATOM 1944 C C . THR A 1 239 ? 10.422 8.642 11.058 1.00 97.44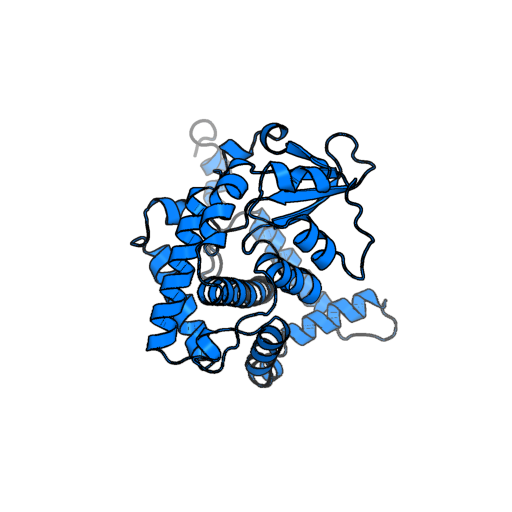 239 THR A C 1
ATOM 1946 O O . THR A 1 239 ? 11.410 7.954 11.308 1.00 97.44 239 THR A O 1
ATOM 1949 N N . THR A 1 240 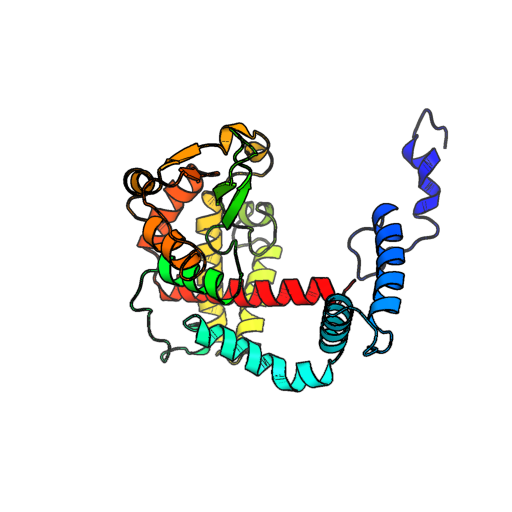? 9.179 8.178 11.218 1.00 97.38 240 THR A N 1
ATOM 1950 C CA . THR A 1 240 ? 8.890 6.818 11.693 1.00 97.38 240 THR A CA 1
ATOM 1951 C C . THR A 1 240 ? 9.216 5.768 10.631 1.00 97.38 240 THR A C 1
ATOM 1953 O O . THR A 1 240 ? 9.829 4.756 10.968 1.00 97.38 240 THR A O 1
ATOM 1956 N N . VAL A 1 241 ? 8.897 6.018 9.353 1.00 97.69 241 VAL A N 1
ATOM 1957 C CA . VAL A 1 241 ? 9.249 5.117 8.238 1.00 97.69 241 VAL A CA 1
ATOM 1958 C C . VAL A 1 241 ? 10.763 4.915 8.144 1.00 97.69 241 VAL A C 1
ATOM 1960 O O . VAL A 1 241 ? 11.221 3.783 8.005 1.00 97.69 241 VAL A O 1
ATOM 1963 N N . PHE A 1 242 ? 11.553 5.986 8.258 1.00 97.12 242 PHE A N 1
ATOM 1964 C CA . PHE A 1 242 ? 13.016 5.928 8.126 1.00 97.12 242 PHE A CA 1
ATOM 1965 C C . PHE A 1 242 ? 13.760 5.651 9.436 1.00 97.12 242 PHE A C 1
ATOM 1967 O O . PHE A 1 242 ? 14.994 5.597 9.445 1.00 97.12 242 PHE A O 1
ATOM 1974 N N . LYS A 1 243 ? 13.049 5.440 10.548 1.00 96.62 243 LYS A N 1
ATOM 1975 C CA . LYS A 1 243 ? 13.665 5.176 11.849 1.00 96.62 243 LYS A CA 1
ATOM 1976 C C . LYS A 1 243 ? 14.577 3.947 11.777 1.00 96.62 243 LYS A C 1
ATOM 1978 O O . LYS A 1 243 ? 14.144 2.858 11.414 1.00 96.62 243 LYS A O 1
ATOM 1983 N N . GLY A 1 244 ? 15.845 4.134 12.147 1.00 95.81 244 GLY A N 1
ATOM 1984 C CA . GLY A 1 244 ? 16.877 3.092 12.090 1.00 95.81 244 GLY A CA 1
ATOM 1985 C C . GLY A 1 244 ? 17.493 2.866 10.703 1.00 95.81 244 GLY A C 1
ATOM 1986 O O . GLY A 1 244 ? 18.435 2.087 10.598 1.00 95.81 244 GLY A O 1
ATOM 1987 N N . LEU A 1 245 ? 17.005 3.556 9.666 1.00 93.62 245 LEU A N 1
ATOM 1988 C CA . LEU A 1 245 ? 17.515 3.478 8.293 1.00 93.62 245 LEU A CA 1
ATOM 1989 C C . LEU A 1 245 ? 18.281 4.744 7.898 1.00 93.62 245 LEU A C 1
ATOM 1991 O O . LEU A 1 245 ? 19.375 4.657 7.346 1.00 93.62 245 LEU A O 1
ATOM 1995 N N . ALA A 1 246 ? 17.717 5.920 8.184 1.00 93.69 246 ALA A N 1
ATOM 1996 C CA . ALA A 1 246 ? 18.314 7.207 7.846 1.00 93.69 246 ALA A CA 1
ATOM 1997 C C . ALA A 1 246 ? 17.820 8.321 8.780 1.00 93.69 246 ALA A C 1
ATOM 1999 O O . ALA A 1 246 ? 16.724 8.251 9.335 1.00 93.69 246 ALA A O 1
ATOM 2000 N N . ASN A 1 247 ? 18.620 9.380 8.919 1.00 93.56 247 ASN A N 1
ATOM 2001 C CA . ASN A 1 247 ? 18.194 10.587 9.620 1.00 93.56 247 ASN A CA 1
ATOM 2002 C C . ASN A 1 247 ? 17.342 11.449 8.688 1.00 93.56 247 ASN A C 1
ATOM 2004 O O . ASN A 1 247 ? 17.783 11.808 7.598 1.00 93.56 247 ASN A O 1
ATOM 2008 N N . VAL A 1 248 ? 16.144 11.811 9.136 1.00 95.19 248 VAL A N 1
ATOM 2009 C CA . VAL A 1 248 ? 15.246 12.713 8.411 1.00 95.19 248 VAL A CA 1
ATOM 2010 C C . VAL A 1 248 ? 15.432 14.126 8.953 1.00 95.19 248 VAL A C 1
ATOM 2012 O O . VAL A 1 248 ? 15.372 14.346 10.160 1.00 95.19 248 VAL A O 1
ATOM 2015 N N . SER A 1 249 ? 15.680 15.082 8.059 1.00 95.75 249 SER A N 1
ATOM 2016 C CA . SER A 1 249 ? 15.751 16.504 8.388 1.00 95.75 249 SER A CA 1
ATOM 2017 C C . SER A 1 249 ? 14.442 17.195 8.003 1.00 95.75 249 SER A C 1
ATOM 2019 O O . SER A 1 249 ? 13.909 16.904 6.928 1.00 95.75 249 SER A O 1
ATOM 2021 N N . PRO A 1 250 ? 13.960 18.177 8.785 1.00 95.38 250 PRO A N 1
ATOM 2022 C CA . PRO A 1 250 ? 12.842 19.026 8.375 1.00 95.38 250 PRO A CA 1
ATOM 2023 C C . PRO A 1 250 ? 13.102 19.762 7.046 1.00 95.38 250 PRO A C 1
ATOM 2025 O O . PRO A 1 250 ? 12.158 20.097 6.337 1.00 95.38 250 PRO A O 1
ATOM 2028 N N . ASN A 1 251 ? 14.374 19.976 6.682 1.00 96.88 251 ASN A N 1
ATOM 2029 C CA . ASN A 1 251 ? 14.810 20.594 5.422 1.00 96.88 251 ASN A CA 1
ATOM 2030 C C . ASN A 1 251 ? 15.059 19.575 4.293 1.00 96.88 251 ASN A C 1
ATOM 2032 O O . ASN A 1 251 ? 15.783 19.870 3.344 1.00 96.88 251 ASN A O 1
ATOM 2036 N N . HIS A 1 252 ? 14.562 18.344 4.407 1.00 95.69 252 HIS A N 1
ATOM 2037 C CA . HIS A 1 252 ? 14.541 17.447 3.257 1.00 95.69 252 HIS A CA 1
ATOM 2038 C C . HIS A 1 252 ? 13.441 17.861 2.288 1.00 95.69 252 HIS A C 1
ATOM 2040 O O . HIS A 1 252 ? 12.332 18.209 2.693 1.00 95.69 252 HIS A O 1
ATOM 2046 N N . THR A 1 253 ? 13.760 17.786 0.997 1.00 97.25 253 THR A N 1
ATOM 2047 C CA . THR A 1 253 ? 12.776 18.009 -0.059 1.00 97.25 253 THR A CA 1
ATOM 2048 C C . THR A 1 253 ? 11.876 16.785 -0.183 1.00 97.25 253 THR A C 1
ATOM 2050 O O . THR A 1 253 ? 12.356 15.651 -0.227 1.00 97.25 253 THR A O 1
ATOM 2053 N N . VAL A 1 254 ? 10.574 17.036 -0.251 1.00 98.06 254 VAL A N 1
ATOM 2054 C CA . VAL A 1 254 ? 9.516 16.053 -0.462 1.00 98.06 254 VAL A CA 1
ATOM 2055 C C . VAL A 1 254 ? 8.669 16.520 -1.640 1.00 98.06 254 VAL A C 1
ATOM 2057 O O . VAL A 1 254 ? 8.345 17.704 -1.751 1.00 98.06 254 VAL A O 1
ATOM 2060 N N . ILE A 1 255 ? 8.323 15.593 -2.524 1.00 98.25 255 ILE A N 1
ATOM 2061 C CA . ILE A 1 255 ? 7.406 15.825 -3.638 1.00 98.25 255 ILE A CA 1
ATOM 2062 C C . ILE A 1 255 ? 6.042 15.255 -3.265 1.00 98.25 255 ILE A C 1
ATOM 2064 O O . ILE A 1 255 ? 5.931 14.088 -2.895 1.00 98.25 255 ILE A O 1
ATOM 2068 N N . ILE A 1 256 ? 5.003 16.073 -3.382 1.00 97.94 256 ILE A N 1
ATOM 2069 C CA . ILE A 1 256 ? 3.614 15.650 -3.225 1.00 97.94 256 ILE A CA 1
ATOM 2070 C C . ILE A 1 256 ? 3.009 15.466 -4.612 1.00 97.94 256 ILE A C 1
ATOM 2072 O O . ILE A 1 256 ? 2.806 16.435 -5.343 1.00 97.94 256 ILE A O 1
ATOM 2076 N N . ARG A 1 257 ? 2.706 14.223 -4.981 1.00 96.62 257 ARG A N 1
ATOM 2077 C CA . ARG A 1 257 ? 2.176 13.920 -6.316 1.00 96.62 257 ARG A CA 1
ATOM 2078 C C . ARG A 1 257 ? 0.725 14.346 -6.478 1.00 96.62 257 ARG A C 1
ATOM 2080 O O . ARG A 1 257 ? 0.369 14.884 -7.517 1.00 96.62 257 ARG A O 1
ATOM 2087 N N . GLU A 1 258 ? -0.083 14.191 -5.430 1.00 95.81 258 GLU A N 1
ATOM 2088 C CA . GLU A 1 258 ? -1.510 14.529 -5.460 1.00 95.81 258 GLU A CA 1
ATOM 2089 C C . GLU A 1 258 ? -1.905 15.448 -4.308 1.00 95.81 258 GLU A C 1
ATOM 2091 O O . GLU A 1 258 ? -2.351 15.013 -3.246 1.00 95.81 258 GLU A O 1
ATOM 2096 N N . MET A 1 259 ? -1.763 16.755 -4.533 1.00 96.44 259 MET A N 1
ATOM 2097 C CA . MET A 1 259 ? -2.127 17.781 -3.550 1.00 96.44 259 MET A CA 1
ATOM 2098 C C . MET A 1 259 ? -3.605 17.695 -3.141 1.00 96.44 259 MET A C 1
ATOM 2100 O O . MET A 1 259 ? -3.919 17.780 -1.956 1.00 96.44 259 MET A O 1
ATOM 2104 N N . GLU A 1 260 ? -4.508 17.497 -4.106 1.00 96.50 260 GLU A N 1
ATOM 2105 C CA . GLU A 1 260 ? -5.960 17.419 -3.873 1.00 96.50 260 GLU A CA 1
ATOM 2106 C C . GLU A 1 260 ? -6.343 16.198 -3.029 1.00 96.50 260 GLU A C 1
ATOM 2108 O O . GLU A 1 260 ? -7.190 16.306 -2.139 1.00 96.50 260 GLU A O 1
ATOM 2113 N N . TYR A 1 261 ? -5.663 15.068 -3.244 1.00 97.81 261 TYR A N 1
ATOM 2114 C CA . TYR A 1 261 ? -5.855 13.858 -2.454 1.00 97.81 261 TYR A CA 1
ATOM 2115 C C . TYR A 1 261 ? -5.578 14.124 -0.976 1.00 97.81 261 TYR A C 1
ATOM 2117 O O . TYR A 1 261 ? -6.469 13.978 -0.136 1.00 97.81 261 TYR A O 1
ATOM 2125 N N . PHE A 1 262 ? -4.371 14.598 -0.658 1.00 98.44 262 PHE A N 1
ATOM 2126 C CA . PHE A 1 262 ? -3.975 14.886 0.721 1.00 98.44 262 PHE A CA 1
ATOM 2127 C C . PHE A 1 262 ? -4.796 16.016 1.348 1.00 98.44 262 PHE A C 1
ATOM 2129 O O . PHE A 1 262 ? -5.119 15.949 2.537 1.00 98.44 262 PHE A O 1
ATOM 21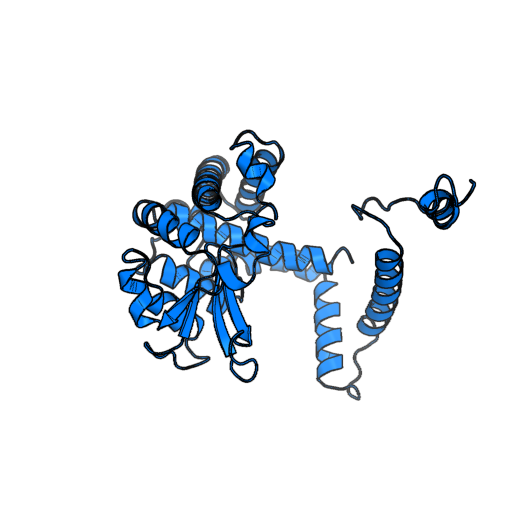36 N N . ALA A 1 263 ? -5.209 17.006 0.551 1.00 98.06 263 ALA A N 1
ATOM 2137 C CA . ALA A 1 263 ? -6.085 18.075 1.010 1.00 98.06 263 ALA A CA 1
ATOM 2138 C C . ALA A 1 263 ? -7.461 17.549 1.449 1.00 98.06 263 ALA A C 1
ATOM 2140 O O . ALA A 1 263 ? -8.001 18.034 2.443 1.00 98.06 263 ALA A O 1
ATOM 2141 N N . GLY A 1 264 ? -8.009 16.552 0.749 1.00 97.94 264 GLY A N 1
ATOM 2142 C CA . GLY A 1 264 ? -9.294 15.935 1.074 1.00 97.94 264 GLY A CA 1
ATOM 2143 C C . GLY A 1 264 ? -9.224 14.933 2.225 1.00 97.94 264 GLY A C 1
ATOM 2144 O O . GLY A 1 264 ? -9.997 15.021 3.186 1.00 97.94 264 GLY A O 1
ATOM 2145 N N . ILE A 1 265 ? -8.273 13.992 2.175 1.00 97.94 265 ILE A N 1
ATOM 2146 C CA . ILE A 1 265 ? -8.237 12.884 3.142 1.00 97.94 265 ILE A CA 1
ATOM 2147 C C . ILE A 1 265 ? -7.906 13.329 4.567 1.00 97.94 265 ILE A C 1
ATOM 2149 O O . ILE A 1 265 ? -8.318 12.661 5.512 1.00 97.94 265 ILE A O 1
ATOM 2153 N N . GLN A 1 266 ? -7.237 14.470 4.754 1.00 97.50 266 GLN A N 1
ATOM 2154 C CA . GLN A 1 266 ? -6.912 14.987 6.087 1.00 97.50 266 GLN A CA 1
ATOM 2155 C C . GLN A 1 266 ? -8.167 15.241 6.948 1.00 97.50 266 GLN A C 1
ATOM 2157 O O . GLN A 1 266 ? -8.164 15.041 8.165 1.00 97.50 266 GLN A O 1
ATOM 2162 N N . HIS A 1 267 ? -9.282 15.624 6.319 1.00 97.44 267 HIS A N 1
ATOM 2163 C CA . HIS A 1 267 ? -10.563 15.822 7.001 1.00 97.44 267 HIS A CA 1
ATOM 2164 C C . HIS A 1 267 ? -11.297 14.498 7.239 1.00 97.44 267 HIS A C 1
ATOM 2166 O O . HIS A 1 267 ? -11.900 14.298 8.295 1.00 97.44 267 HIS A O 1
ATOM 2172 N N . ILE A 1 268 ? -11.202 13.566 6.288 1.00 98.31 268 ILE A N 1
ATOM 2173 C CA . ILE A 1 268 ? -11.773 12.223 6.433 1.00 98.31 268 ILE A CA 1
ATOM 2174 C C . ILE A 1 268 ? -11.105 11.490 7.596 1.00 98.31 268 ILE A C 1
ATOM 2176 O O . ILE A 1 268 ? -11.786 10.994 8.490 1.00 98.31 268 ILE A O 1
ATOM 2180 N N . LEU A 1 269 ? -9.774 11.460 7.634 1.00 98.06 269 LEU A N 1
ATOM 2181 C CA . LEU A 1 269 ? -9.028 10.698 8.634 1.00 98.06 269 LEU A CA 1
ATOM 2182 C C . LEU A 1 269 ? -9.087 11.327 10.027 1.00 98.06 269 LEU A C 1
ATOM 2184 O O . LEU A 1 269 ? -9.112 10.594 11.009 1.00 98.06 269 LEU A O 1
ATOM 2188 N N . SER A 1 270 ? -9.190 12.655 10.136 1.00 96.75 270 SER A N 1
ATOM 2189 C CA . SER A 1 270 ? -9.330 13.319 11.444 1.00 96.75 270 SER A CA 1
ATOM 2190 C C . SER A 1 270 ? -10.682 13.066 12.123 1.00 96.75 270 SER A C 1
ATOM 2192 O O . SER A 1 270 ? -10.785 13.193 13.341 1.00 96.75 270 SER A O 1
ATOM 2194 N N . THR A 1 271 ? -11.709 12.684 11.359 1.00 96.88 271 THR A N 1
ATOM 2195 C CA . THR A 1 271 ? -13.061 12.394 11.868 1.00 96.88 271 THR A CA 1
ATOM 2196 C C . THR A 1 271 ? -13.402 10.904 11.884 1.00 96.88 271 THR A C 1
ATOM 2198 O O . THR A 1 271 ? -14.387 10.502 12.504 1.00 96.88 271 THR A O 1
ATOM 2201 N N . THR A 1 272 ? -12.595 10.067 11.230 1.00 98.44 272 THR A N 1
ATOM 2202 C CA . THR A 1 272 ? -12.810 8.619 11.185 1.00 98.44 272 THR A CA 1
ATOM 2203 C C . THR A 1 272 ? -12.330 7.973 12.491 1.00 98.44 272 THR A C 1
ATOM 2205 O O . THR A 1 272 ? -11.192 8.208 12.902 1.00 98.44 272 THR A O 1
ATOM 2208 N N . PRO A 1 273 ? -13.141 7.120 13.148 1.00 98.06 273 PRO A N 1
ATOM 2209 C CA . PRO A 1 273 ? -12.708 6.407 14.346 1.00 98.06 273 PRO A CA 1
ATOM 2210 C C . PRO A 1 273 ? -11.448 5.574 14.086 1.00 98.06 273 PRO A C 1
ATOM 2212 O O . PRO A 1 273 ? -11.378 4.852 13.087 1.00 98.06 273 PRO A O 1
ATOM 2215 N N . LYS A 1 274 ? -10.480 5.588 15.015 1.00 97.69 274 LYS A N 1
ATOM 2216 C CA . LYS A 1 274 ? -9.228 4.823 14.854 1.00 97.69 274 LYS A CA 1
ATOM 2217 C C . LYS A 1 274 ? -9.473 3.336 14.618 1.00 97.69 274 LYS A C 1
ATOM 2219 O O . LYS A 1 274 ? -8.721 2.723 13.877 1.00 97.69 274 LYS A O 1
ATOM 2224 N N . ARG A 1 275 ? -10.541 2.768 15.189 1.00 98.19 275 ARG A N 1
ATOM 2225 C CA . ARG A 1 275 ? -10.945 1.374 14.955 1.00 98.19 275 ARG A CA 1
ATOM 2226 C C . ARG A 1 275 ? -11.218 1.073 13.474 1.00 98.19 275 ARG A C 1
ATOM 2228 O O . ARG A 1 275 ? -10.786 0.037 12.982 1.00 98.19 275 ARG A O 1
ATOM 2235 N N . VAL A 1 276 ? -11.874 1.983 12.751 1.00 98.69 276 VAL A N 1
ATOM 2236 C CA . VAL A 1 276 ? -12.138 1.822 11.310 1.00 98.69 276 VAL A CA 1
ATOM 2237 C C . VAL A 1 276 ? -10.829 1.910 10.524 1.00 98.69 276 VAL A C 1
ATOM 2239 O O . VAL A 1 276 ? -10.562 1.065 9.671 1.00 98.69 276 VAL A O 1
ATOM 2242 N N . ILE A 1 277 ? -9.966 2.874 10.867 1.00 98.50 277 ILE A N 1
ATOM 2243 C CA . ILE A 1 277 ? -8.643 3.023 10.241 1.00 98.50 277 ILE A CA 1
ATOM 2244 C C . ILE A 1 277 ? -7.774 1.780 10.497 1.00 98.50 277 ILE A C 1
ATOM 2246 O O . ILE A 1 277 ? -7.114 1.289 9.587 1.00 98.50 277 ILE A O 1
ATOM 2250 N N . ALA A 1 278 ? -7.817 1.231 11.711 1.00 98.25 278 ALA A N 1
ATOM 2251 C CA . ALA A 1 278 ? -7.132 0.004 12.104 1.00 98.25 278 ALA A CA 1
ATOM 2252 C C . ALA A 1 278 ? -7.591 -1.209 11.309 1.00 98.25 278 ALA A C 1
ATOM 2254 O O . ALA A 1 278 ? -6.756 -1.937 10.779 1.00 98.25 278 ALA A O 1
ATOM 2255 N N . ASN A 1 279 ? -8.903 -1.388 11.163 1.00 98.50 279 ASN A N 1
ATOM 2256 C CA . ASN A 1 279 ? -9.456 -2.452 10.333 1.00 98.50 279 ASN A CA 1
ATOM 2257 C C . ASN A 1 279 ? -9.028 -2.312 8.869 1.00 98.50 279 ASN A C 1
ATOM 2259 O O . ASN A 1 279 ? -8.636 -3.304 8.259 1.00 98.50 279 ASN A O 1
ATOM 2263 N N . TYR A 1 280 ? -9.033 -1.094 8.322 1.00 98.31 280 TYR A N 1
ATOM 2264 C CA . TYR A 1 280 ? -8.586 -0.848 6.953 1.00 98.31 280 TYR A CA 1
ATOM 2265 C C . TYR A 1 280 ? -7.085 -1.127 6.764 1.00 98.31 280 TYR A C 1
ATOM 2267 O O . TYR A 1 280 ? -6.710 -1.849 5.841 1.00 98.31 280 TYR A O 1
ATOM 2275 N N . ILE A 1 281 ? -6.222 -0.623 7.654 1.00 97.56 281 ILE A N 1
ATOM 2276 C CA . ILE A 1 281 ? -4.771 -0.862 7.590 1.00 97.56 281 ILE A CA 1
ATOM 2277 C C . ILE A 1 281 ? -4.456 -2.357 7.724 1.00 97.56 281 ILE A C 1
ATOM 2279 O O . ILE A 1 281 ? -3.686 -2.889 6.923 1.00 97.56 281 ILE A O 1
ATOM 2283 N N . ALA A 1 282 ? -5.062 -3.044 8.696 1.00 96.81 282 ALA A N 1
ATOM 2284 C CA . ALA A 1 282 ? -4.842 -4.471 8.917 1.00 96.81 282 ALA A CA 1
ATOM 2285 C C . ALA A 1 282 ? -5.319 -5.314 7.728 1.00 96.81 282 ALA A C 1
ATOM 2287 O O . ALA A 1 282 ? -4.593 -6.195 7.269 1.00 96.81 282 ALA A O 1
ATOM 2288 N N . TRP A 1 283 ? -6.493 -5.001 7.170 1.00 97.00 283 TRP A N 1
ATOM 2289 C CA . TRP A 1 283 ? -6.969 -5.654 5.956 1.00 97.00 283 TRP A CA 1
ATOM 2290 C C . TRP A 1 283 ? -5.985 -5.478 4.794 1.00 97.00 283 TRP A C 1
ATOM 2292 O O . TRP A 1 283 ? -5.592 -6.460 4.166 1.00 97.00 283 TRP A O 1
ATOM 2302 N N . ARG A 1 284 ? -5.548 -4.243 4.515 1.00 95.69 284 ARG A N 1
ATOM 2303 C CA . ARG A 1 284 ? -4.628 -3.957 3.403 1.00 95.69 284 ARG A CA 1
ATOM 2304 C C . ARG A 1 284 ? -3.250 -4.599 3.608 1.00 95.69 284 ARG A C 1
ATOM 2306 O O . ARG A 1 284 ? -2.624 -4.988 2.625 1.00 95.69 284 ARG A O 1
ATOM 2313 N N . LEU A 1 285 ? -2.807 -4.781 4.855 1.00 94.44 285 LEU A N 1
ATOM 2314 C CA . LEU A 1 285 ? -1.629 -5.586 5.195 1.00 94.44 285 LEU A CA 1
ATOM 2315 C C . LEU A 1 285 ? -1.826 -7.061 4.824 1.00 94.44 285 LEU A C 1
ATOM 2317 O O . LEU A 1 285 ? -1.020 -7.607 4.072 1.00 94.44 285 LEU A O 1
ATOM 2321 N N . VAL A 1 286 ? -2.911 -7.690 5.284 1.00 93.62 286 VAL A N 1
ATOM 2322 C CA . VAL A 1 286 ? -3.203 -9.099 4.959 1.00 93.62 286 VAL A CA 1
ATOM 2323 C C . VAL A 1 286 ? -3.383 -9.298 3.452 1.00 93.62 286 VAL A C 1
ATOM 2325 O O . VAL A 1 286 ? -2.869 -10.262 2.884 1.00 93.62 286 VAL A O 1
ATOM 2328 N N . GLN A 1 287 ? -4.041 -8.356 2.777 1.00 91.38 287 GLN A N 1
ATOM 2329 C CA . GLN A 1 287 ? -4.166 -8.355 1.323 1.00 91.38 287 GLN A CA 1
ATOM 2330 C C . GLN A 1 287 ? -2.799 -8.256 0.629 1.00 91.38 287 GLN A C 1
ATOM 2332 O O . GLN A 1 287 ? -2.543 -8.999 -0.319 1.00 91.38 287 GLN A O 1
ATOM 2337 N N . GLY A 1 288 ? -1.925 -7.354 1.083 1.00 79.88 288 GLY A N 1
ATOM 2338 C CA . GLY A 1 288 ? -0.593 -7.155 0.510 1.00 79.88 288 GLY A CA 1
ATOM 2339 C C . GLY A 1 288 ? 0.287 -8.401 0.616 1.00 79.88 288 GLY A C 1
ATOM 2340 O O . GLY A 1 288 ? 0.950 -8.770 -0.354 1.00 79.88 288 GLY A O 1
ATOM 2341 N N . GLU A 1 289 ? 0.242 -9.097 1.752 1.00 69.00 289 GLU A N 1
ATOM 2342 C CA . GLU A 1 289 ? 0.948 -10.372 1.932 1.00 69.00 289 GLU A CA 1
ATOM 2343 C C . GLU A 1 289 ? 0.366 -11.485 1.043 1.00 69.00 289 GLU A C 1
ATOM 2345 O O . GLU A 1 289 ? 1.114 -12.267 0.450 1.00 69.00 289 GLU A O 1
ATOM 2350 N N . ARG A 1 290 ? -0.956 -11.502 0.829 1.00 60.28 290 ARG A N 1
ATOM 2351 C CA . ARG A 1 290 ? -1.607 -12.441 -0.097 1.00 60.28 290 ARG A CA 1
ATOM 2352 C C . ARG A 1 290 ? -1.272 -12.172 -1.569 1.00 60.28 290 ARG A C 1
ATOM 2354 O O . ARG A 1 290 ? -1.026 -13.118 -2.311 1.00 60.28 290 ARG A O 1
ATOM 2361 N N . GLN A 1 291 ? -1.248 -10.915 -2.017 1.00 50.81 291 GLN A N 1
ATOM 2362 C CA . GLN A 1 291 ? -0.908 -10.585 -3.410 1.00 50.81 291 GLN A CA 1
ATOM 2363 C C . GLN A 1 291 ? 0.538 -10.941 -3.752 1.00 50.81 291 GLN A C 1
ATOM 2365 O O . GLN A 1 291 ? 0.802 -11.392 -4.867 1.00 50.81 291 GLN A O 1
ATOM 2370 N N . LYS A 1 292 ? 1.467 -10.800 -2.795 1.00 45.78 292 LYS A N 1
ATOM 2371 C CA . LYS A 1 292 ? 2.819 -11.349 -2.948 1.00 45.78 292 LYS A CA 1
ATOM 2372 C C . LYS A 1 292 ? 2.725 -12.858 -3.198 1.00 45.78 292 LYS A C 1
ATOM 2374 O O . LYS A 1 292 ? 3.251 -13.321 -4.200 1.00 45.78 292 LYS A O 1
ATOM 2379 N N . TYR A 1 293 ? 1.982 -13.599 -2.375 1.00 36.66 293 TYR A N 1
ATOM 2380 C CA . TYR A 1 293 ? 1.816 -15.050 -2.515 1.00 36.66 293 TYR A CA 1
ATOM 2381 C C . TYR A 1 293 ? 1.201 -15.485 -3.866 1.00 36.66 293 TYR A C 1
ATOM 2383 O O . TYR A 1 293 ? 1.758 -16.344 -4.548 1.00 36.66 293 TYR A O 1
ATOM 2391 N N . GLU A 1 294 ? 0.115 -14.853 -4.328 1.00 30.66 294 GLU A N 1
ATOM 2392 C CA . GLU A 1 294 ? -0.535 -15.199 -5.608 1.00 30.66 294 GLU A CA 1
ATOM 2393 C C . GLU A 1 294 ? 0.338 -14.891 -6.840 1.00 30.66 294 GLU A C 1
ATOM 2395 O O . GLU A 1 294 ? 0.274 -15.624 -7.831 1.00 30.66 294 GLU A O 1
ATOM 2400 N N . LEU A 1 295 ? 1.198 -13.865 -6.778 1.00 32.25 295 LEU A N 1
ATOM 2401 C CA . LEU A 1 295 ? 2.182 -13.577 -7.830 1.00 32.25 295 LEU A CA 1
ATOM 2402 C C . LEU A 1 295 ? 3.297 -14.634 -7.913 1.00 32.25 295 LEU A C 1
ATOM 2404 O O . LEU A 1 295 ? 3.874 -14.799 -8.989 1.00 32.25 295 LEU A O 1
ATOM 2408 N N . TYR A 1 296 ? 3.584 -15.352 -6.821 1.00 32.09 296 TYR A N 1
ATOM 2409 C CA . TYR A 1 296 ? 4.609 -16.402 -6.776 1.00 32.09 296 TYR A CA 1
ATOM 2410 C C . TYR A 1 296 ? 4.063 -17.809 -7.063 1.00 32.09 296 TYR A C 1
ATOM 2412 O O . TYR A 1 296 ? 4.796 -18.628 -7.614 1.00 32.09 296 TYR A O 1
ATOM 2420 N N . VAL A 1 297 ? 2.797 -18.092 -6.735 1.00 31.36 297 VAL A N 1
ATOM 2421 C CA . VAL A 1 297 ? 2.193 -19.430 -6.910 1.00 31.36 297 VAL A CA 1
ATOM 2422 C C . VAL A 1 297 ? 1.576 -19.637 -8.300 1.00 31.36 297 VAL A C 1
ATOM 2424 O O . VAL A 1 297 ? 1.574 -20.756 -8.807 1.00 31.36 297 VAL A O 1
ATOM 2427 N N . ASN A 1 298 ? 1.113 -18.573 -8.968 1.00 30.70 298 ASN A N 1
ATOM 2428 C CA . ASN A 1 298 ? 0.439 -18.677 -10.274 1.00 30.70 298 ASN A CA 1
ATOM 2429 C C . ASN A 1 298 ? 1.317 -18.327 -11.497 1.00 30.70 298 ASN A C 1
ATOM 2431 O O . ASN A 1 298 ? 0.787 -18.145 -12.600 1.00 30.70 298 ASN A O 1
ATOM 2435 N N . GLN A 1 299 ? 2.644 -18.245 -11.336 1.00 34.09 299 GLN A N 1
ATOM 2436 C CA . GLN A 1 299 ? 3.612 -18.073 -12.436 1.00 34.09 299 GLN A CA 1
ATOM 2437 C C . GLN A 1 299 ? 4.291 -19.381 -12.855 1.00 34.09 299 GLN A C 1
ATOM 2439 O O . GLN A 1 299 ? 4.553 -19.510 -14.079 1.00 34.09 299 GLN A O 1
#

InterPro domains:
  IPR000718 Peptidase M13 [PS51885] (1-299)
  IPR000718 Peptidase M13 [PTHR11733] (2-288)
  IPR008753 Peptidase M13, N-terminal domain [PF05649] (3-287)
  IPR042089 Peptidase M13, domain 2 [G3DSA:1.10.1380.10] (30-294)

Sequence (299 aa):
MDPCDDFYEFACGNYGLNRNLPASKPLRHTISDVQSRLNKQVKSILQMPILDTESKWDRLAKGYYQKCLDEDELERTGLTAIKEIVDWVGGWPTLQGHNWKEWNYSWEEQLALVMNRTGVNAVILELAVTHDPANSSNSVIELDQPKWGVGSRWPYLMGPDDPMLKNYTHLMTLTAVALGAEQKLAEREMYEAMELELKLVNFSADDMVRRDPDRGNNRFQLWQLKSHFPLINFEQYITTVFKGLANVSPNHTVIIREMEYFAGIQHILSTTPKRVIANYIAWRLVQGERQKYELYVNQ

Radius of gyration: 22.68 Å; chains: 1; bounding box: 53×54×71 Å

pLDDT: mean 91.41, std 11.82, range [30.66, 98.69]

Secondary structure (DSSP, 8-state):
--TTT-HHHHHHHHHHHT----TT-S---HHHHHHHHHHHHHHHHHTSPP-TTS-HHHHHHHHHHHHHT-HHHHHHHHHHHHHHHHHHTT--HHHHGGGPPPPSS-HHHHHHHHHHHH----SSSEEEEEEETTEEEEEEEEEEPPPPTTSSSHHHHT-TT-HHHHHHHHHHHHHHHHTT--HHHHHHHHHHHHHHHHHHHTTPPPTTGGG-TTTT-EEEEGGGHHHH-TTS-HHHHHHHHTTTT-PPPTT-EEEES-HHHHHHHHHHHHHS-HHHHHHHHHHHHHHHHHHHHHHHH--

Organism: NCBI:txid51022